Protein AF-A0A7S4VYL4-F1 (afdb_monomer_lite)

Organism: NCBI:txid311494

Secondary structure (DSSP, 8-state):
----------PPP----HHHHHHHHHHHHHHHH---SSHHHHHHHHHHHHHHHHHHHHHHHHHHHHHHHHHHHHGGGSPP---HHHHHHHHHHHHHHHHHHHHHHHHHHHHH-HHHHHHS-HHHHHHHHHHHHHHHHHHHHHTSHHHHHHHTT--HHHHH-BTTB-----THHHHHHHHHHHHHHHHTS---HHHHHHHHHHHHHHHHIIIIITT-TTGGGHHHHHHHHHHHHHHHHHHHHHHHHHHHHHHH--

Structure (mmCIF, N/CA/C/O backbone):
data_AF-A0A7S4VYL4-F1
#
_entry.id   AF-A0A7S4VYL4-F1
#
loop_
_atom_site.group_PDB
_atom_site.id
_atom_site.type_symbol
_atom_site.label_atom_id
_atom_site.label_alt_id
_atom_site.label_comp_id
_atom_site.label_asym_id
_atom_site.label_entity_id
_atom_site.label_seq_id
_atom_site.pdbx_PDB_ins_code
_atom_site.Cartn_x
_atom_site.Cartn_y
_atom_site.Cartn_z
_atom_site.occupancy
_atom_site.B_iso_or_equiv
_atom_site.auth_seq_id
_atom_site.auth_comp_id
_atom_site.auth_asym_id
_atom_site.auth_atom_id
_atom_site.pdbx_PDB_model_num
ATOM 1 N N . MET A 1 1 ? 4.102 -25.755 63.112 1.00 51.47 1 MET A N 1
ATOM 2 C CA . MET A 1 1 ? 3.906 -27.061 62.445 1.00 51.47 1 MET A CA 1
ATOM 3 C C . MET A 1 1 ? 2.441 -27.173 62.049 1.00 51.47 1 MET A C 1
ATOM 5 O O . MET A 1 1 ? 1.619 -27.468 62.902 1.00 51.47 1 MET A O 1
ATOM 9 N N . ALA A 1 2 ? 2.097 -26.836 60.804 1.00 48.72 2 ALA A N 1
ATOM 10 C CA . ALA A 1 2 ? 0.724 -26.896 60.299 1.00 48.72 2 ALA A CA 1
ATOM 11 C C . ALA A 1 2 ? 0.621 -28.053 59.297 1.00 48.72 2 ALA A C 1
ATOM 13 O O . ALA A 1 2 ? 1.346 -28.085 58.303 1.00 48.72 2 AL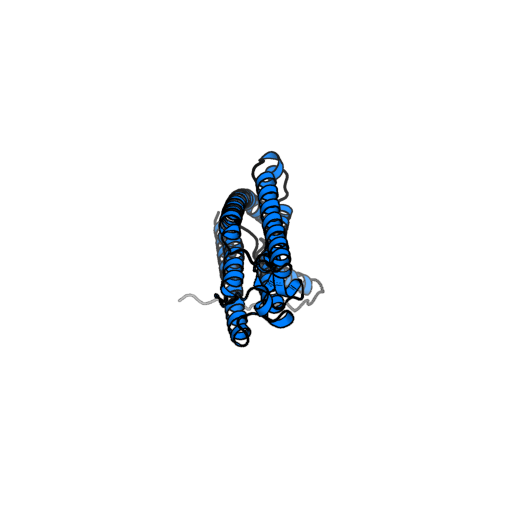A A O 1
ATOM 14 N N . GLN A 1 3 ? -0.220 -29.038 59.617 1.00 48.22 3 GLN A N 1
ATOM 15 C CA . GLN A 1 3 ? -0.433 -30.249 58.828 1.00 48.22 3 GLN A CA 1
ATOM 16 C C . GLN A 1 3 ? -1.096 -29.914 57.487 1.00 48.22 3 GLN A C 1
ATOM 18 O O . GLN A 1 3 ? -2.201 -29.379 57.430 1.00 48.22 3 GLN A O 1
ATOM 23 N N . GLY A 1 4 ? -0.395 -30.253 56.404 1.00 59.69 4 GLY A N 1
ATOM 24 C CA . GLY A 1 4 ? -0.855 -30.099 55.030 1.00 59.69 4 GLY A CA 1
ATOM 25 C C . GLY A 1 4 ? -1.988 -31.067 54.698 1.00 59.69 4 GLY A C 1
ATOM 26 O O . GLY A 1 4 ? -1.793 -32.279 54.609 1.00 59.69 4 GLY A O 1
ATOM 27 N N . GLN A 1 5 ? -3.173 -30.512 54.461 1.00 63.22 5 GLN A N 1
ATOM 28 C CA . GLN A 1 5 ? -4.349 -31.240 54.005 1.00 63.22 5 GLN A CA 1
ATOM 29 C C . GLN A 1 5 ? -4.252 -31.449 52.482 1.00 63.22 5 GLN A C 1
ATOM 31 O O . GLN A 1 5 ? -4.624 -30.586 51.686 1.00 63.22 5 GLN A O 1
ATOM 36 N N . ARG A 1 6 ? -3.710 -32.598 52.054 1.00 59.78 6 ARG A N 1
ATOM 37 C CA . ARG A 1 6 ? -3.696 -33.019 50.642 1.00 59.78 6 ARG A CA 1
ATOM 38 C C . ARG A 1 6 ? -5.129 -33.305 50.181 1.00 59.78 6 ARG A C 1
ATOM 40 O O . ARG A 1 6 ? -5.665 -34.381 50.433 1.00 59.78 6 ARG A O 1
ATOM 47 N N . ARG A 1 7 ? -5.757 -32.346 49.497 1.00 65.38 7 ARG A N 1
ATOM 48 C CA . ARG A 1 7 ? -7.017 -32.577 48.778 1.00 65.38 7 ARG A CA 1
ATOM 49 C C . ARG A 1 7 ? -6.734 -33.454 47.559 1.00 65.38 7 ARG A C 1
ATOM 51 O O . ARG A 1 7 ? -6.083 -33.024 46.612 1.00 65.38 7 ARG A O 1
ATOM 58 N N . SER A 1 8 ? -7.212 -34.694 47.614 1.00 63.47 8 SER A N 1
ATOM 59 C CA . SER A 1 8 ? -7.259 -35.612 46.477 1.00 63.47 8 SER A CA 1
ATOM 60 C C . SER A 1 8 ? -8.202 -35.034 45.418 1.00 63.47 8 SER A C 1
ATOM 62 O O . SER A 1 8 ? -9.421 -35.017 45.595 1.00 63.47 8 SER A O 1
ATOM 64 N N . PHE A 1 9 ? -7.628 -34.497 44.342 1.00 58.06 9 PHE A N 1
ATOM 65 C CA . PHE A 1 9 ? -8.368 -34.084 43.155 1.00 58.06 9 PHE A CA 1
ATOM 66 C C . PHE A 1 9 ? -8.817 -35.345 42.410 1.00 58.06 9 PHE A C 1
ATOM 68 O O . PHE A 1 9 ? -8.031 -35.995 41.725 1.00 58.06 9 PHE A O 1
ATOM 75 N N . LYS A 1 10 ? -10.096 -35.704 42.558 1.00 60.22 10 LYS A N 1
ATOM 76 C CA . LYS A 1 10 ? -10.753 -36.640 41.643 1.00 60.22 10 LYS A CA 1
ATOM 77 C C . LYS A 1 10 ? -10.812 -35.968 40.271 1.00 60.22 10 LYS A C 1
ATOM 79 O O . LYS A 1 10 ? -11.507 -34.968 40.122 1.00 60.22 10 LYS A O 1
ATOM 84 N N . HIS A 1 11 ? -10.068 -36.496 39.300 1.00 56.62 11 HIS A N 1
ATOM 85 C CA . HIS A 1 11 ? -10.176 -36.092 37.899 1.00 56.62 11 HIS A CA 1
ATOM 86 C C . HIS A 1 11 ? -11.608 -36.368 37.411 1.00 56.62 11 HIS A C 1
ATOM 88 O O . HIS A 1 11 ? -12.019 -37.532 37.408 1.00 56.62 11 HIS A O 1
ATOM 94 N N . PRO A 1 12 ? -12.393 -35.344 37.025 1.00 58.88 12 PRO A N 1
ATOM 95 C CA . PRO A 1 12 ? -13.672 -35.577 36.381 1.00 58.88 12 PRO A CA 1
ATOM 96 C C . PRO A 1 12 ? -13.424 -36.223 35.017 1.00 58.88 12 PRO A C 1
ATOM 98 O O . PRO A 1 12 ? -12.648 -35.732 34.198 1.00 58.88 12 PRO A O 1
ATOM 101 N N . LEU A 1 13 ? -14.071 -37.372 34.843 1.00 54.47 13 LEU A N 1
ATOM 102 C CA . LEU A 1 13 ? -14.079 -38.199 33.650 1.00 54.47 13 LEU A CA 1
ATOM 103 C C . LEU A 1 13 ? -14.394 -37.381 32.393 1.00 54.47 13 LEU A C 1
ATOM 105 O O . LEU A 1 13 ? -15.302 -36.549 32.361 1.00 54.47 13 LEU A O 1
ATOM 109 N N . SER A 1 14 ? -13.620 -37.688 31.358 1.00 60.41 14 SER A N 1
ATOM 110 C CA . SER A 1 14 ? -13.723 -37.229 29.982 1.00 60.41 14 SER A CA 1
ATOM 111 C C . SER A 1 14 ? -15.125 -37.453 29.410 1.00 60.41 14 SER A C 1
ATOM 113 O O . SER A 1 14 ? -15.444 -38.537 28.923 1.00 60.41 14 SER A O 1
ATOM 115 N N . SER A 1 15 ? -15.957 -36.414 29.426 1.00 56.50 15 SER A N 1
ATOM 116 C CA . SER A 1 15 ? -17.075 -36.308 28.491 1.00 56.50 15 SER A CA 1
ATOM 117 C C . SER A 1 15 ? -16.578 -35.555 27.260 1.00 56.50 15 SER A C 1
ATOM 119 O O . SER A 1 15 ? -16.666 -34.335 27.159 1.00 56.50 15 SER A O 1
ATOM 121 N N . THR A 1 16 ? -16.009 -36.294 26.308 1.00 62.12 16 THR A N 1
ATOM 122 C CA . THR A 1 16 ? -15.820 -35.838 24.923 1.00 62.12 16 THR A CA 1
ATOM 123 C C . THR A 1 16 ? -17.193 -35.767 24.257 1.00 62.12 16 THR A C 1
ATOM 125 O O . THR A 1 16 ? -17.542 -36.577 23.402 1.00 62.12 16 THR A O 1
ATOM 128 N N . GLY A 1 17 ? -18.038 -34.859 24.741 1.00 71.62 17 GLY A N 1
ATOM 129 C CA . GLY A 1 17 ? -19.257 -34.486 24.048 1.00 71.62 17 GLY A CA 1
ATOM 130 C C . GLY A 1 17 ? -18.906 -33.545 22.892 1.00 71.62 17 GLY A C 1
ATOM 131 O O . GLY A 1 17 ? -17.940 -32.788 23.012 1.00 71.62 17 GLY A O 1
ATOM 132 N N . PRO A 1 18 ? -19.705 -33.513 21.813 1.00 73.50 18 PRO A N 1
ATOM 133 C CA . PRO A 1 18 ? -19.504 -32.617 20.667 1.00 73.50 18 PRO A CA 1
ATOM 134 C C . PRO A 1 18 ? -19.410 -31.120 21.033 1.00 73.50 18 PRO A C 1
ATOM 136 O O . PRO A 1 18 ? -18.961 -30.322 20.220 1.00 73.50 18 PRO A O 1
ATOM 139 N N . GLY A 1 19 ? -19.768 -30.729 22.264 1.00 74.81 19 GLY A N 1
ATOM 140 C CA . GLY A 1 19 ? -19.568 -29.376 22.789 1.00 74.81 19 GLY A CA 1
ATOM 141 C C . GLY A 1 19 ? -18.110 -29.004 23.111 1.00 74.81 19 GLY A C 1
ATOM 142 O O . GLY A 1 19 ? -17.767 -27.822 23.043 1.00 74.81 19 GLY A O 1
ATOM 143 N N . ALA A 1 20 ? -17.245 -29.976 23.429 1.00 75.50 20 ALA A N 1
ATOM 144 C CA . ALA A 1 20 ? -15.851 -29.716 23.808 1.00 75.50 20 ALA A CA 1
ATOM 145 C C . ALA A 1 20 ? -15.017 -29.184 22.628 1.00 75.50 20 ALA A C 1
ATOM 147 O O . ALA A 1 20 ? -14.238 -28.243 22.796 1.00 75.50 20 ALA A O 1
ATOM 148 N N . ASP A 1 21 ? -15.249 -29.716 21.426 1.00 81.75 21 ASP A N 1
ATOM 149 C CA . ASP A 1 21 ? -14.541 -29.306 20.209 1.00 81.75 21 ASP A CA 1
ATOM 150 C C . ASP A 1 21 ? -14.915 -27.879 19.783 1.00 81.75 21 ASP A C 1
ATOM 152 O O . ASP A 1 21 ? -14.055 -27.098 19.368 1.00 81.75 21 ASP A O 1
ATOM 156 N N . THR A 1 22 ? -16.185 -27.494 19.939 1.00 80.69 22 THR A N 1
ATOM 157 C CA . THR A 1 22 ? -16.648 -26.116 19.697 1.00 80.69 22 THR A CA 1
ATOM 158 C C . THR A 1 22 ? -16.003 -25.118 20.652 1.00 80.69 22 THR A C 1
ATOM 160 O O . THR A 1 22 ? -15.500 -24.091 20.204 1.00 80.69 22 THR A O 1
ATOM 163 N N . ALA A 1 23 ? -15.942 -25.435 21.949 1.00 77.19 23 ALA A N 1
ATOM 164 C CA . ALA A 1 23 ? -15.341 -24.545 22.940 1.00 77.19 23 ALA A CA 1
ATOM 165 C C . ALA A 1 23 ? -13.831 -24.347 22.705 1.00 77.19 23 ALA A C 1
ATOM 167 O O . ALA A 1 23 ? -13.313 -23.240 22.866 1.00 77.19 23 ALA A O 1
ATOM 168 N N . MET A 1 24 ? -13.122 -25.404 22.290 1.00 78.62 24 MET A N 1
ATOM 169 C CA . MET A 1 24 ? -11.698 -25.316 21.956 1.00 78.62 24 MET A CA 1
ATOM 170 C C . MET A 1 24 ? -11.459 -24.443 20.715 1.00 78.62 24 MET A C 1
ATOM 172 O O . MET A 1 24 ? -10.597 -23.567 20.742 1.00 78.62 24 MET A O 1
ATOM 176 N N . ARG A 1 25 ? -12.277 -24.594 19.665 1.00 82.88 25 ARG A N 1
ATOM 177 C CA . ARG A 1 25 ? -12.186 -23.745 18.463 1.00 82.88 25 ARG A CA 1
ATOM 178 C C . ARG A 1 25 ? -12.465 -22.273 18.753 1.00 82.88 25 ARG A C 1
ATOM 180 O O . ARG A 1 25 ? -11.784 -21.405 18.211 1.00 82.88 25 ARG A O 1
ATOM 187 N N . GLU A 1 26 ? -13.435 -21.974 19.613 1.00 79.06 26 GLU A N 1
ATOM 188 C CA . GLU A 1 26 ? -13.710 -20.593 20.018 1.00 79.06 26 GLU A CA 1
ATOM 189 C C . GLU A 1 26 ? -12.506 -19.967 20.731 1.00 79.06 26 GLU A C 1
ATOM 191 O O . GLU A 1 26 ? -12.108 -18.848 20.404 1.00 79.06 26 GLU A O 1
ATOM 196 N N . LEU A 1 27 ? -11.872 -20.704 21.650 1.00 80.00 27 LEU A N 1
ATOM 197 C CA . LEU A 1 27 ? -10.668 -20.255 22.358 1.00 80.00 27 LEU A CA 1
ATOM 198 C C . LEU A 1 27 ? -9.529 -19.881 21.401 1.00 80.00 27 LEU A C 1
ATOM 200 O O . LEU A 1 27 ? -8.858 -18.867 21.626 1.00 80.00 27 LEU A O 1
ATOM 204 N N . ASP A 1 28 ? -9.341 -20.653 20.333 1.00 85.50 28 ASP A N 1
ATOM 205 C CA . ASP A 1 28 ? -8.310 -20.384 19.332 1.00 85.50 28 ASP A CA 1
ATOM 206 C C . ASP A 1 28 ? -8.611 -19.117 18.526 1.00 85.50 28 ASP A C 1
ATOM 208 O O . ASP A 1 28 ? -7.727 -18.276 18.342 1.00 85.50 28 ASP A O 1
ATOM 212 N N . ILE A 1 29 ? -9.870 -18.901 18.131 1.00 85.06 29 ILE A N 1
ATOM 213 C CA . ILE A 1 29 ? -10.280 -17.688 17.408 1.00 85.06 29 ILE A CA 1
ATOM 214 C C . ILE A 1 29 ? -10.017 -16.435 18.250 1.00 85.06 29 ILE A C 1
ATOM 216 O O . ILE A 1 29 ? -9.508 -15.441 17.723 1.00 85.06 29 ILE A O 1
ATOM 220 N N . TYR A 1 30 ? -10.304 -16.462 19.554 1.00 86.81 30 TYR A N 1
ATOM 221 C CA . TYR A 1 30 ? -10.022 -15.326 20.438 1.00 86.81 30 TYR A CA 1
ATOM 222 C C . TYR A 1 30 ? -8.521 -15.072 20.609 1.00 86.81 30 TYR A C 1
ATOM 224 O O . TYR A 1 30 ? -8.097 -13.919 20.631 1.00 86.81 30 TYR A O 1
ATOM 232 N N . ARG A 1 31 ? -7.697 -16.124 20.688 1.00 87.50 31 ARG A N 1
ATOM 233 C CA . ARG A 1 31 ? -6.233 -15.985 20.797 1.00 87.50 31 ARG A CA 1
ATOM 234 C C . ARG A 1 31 ? -5.593 -15.426 19.534 1.00 87.50 31 ARG A C 1
ATOM 236 O O . ARG A 1 31 ? -4.633 -14.659 19.622 1.00 87.50 31 ARG A O 1
ATOM 243 N N . VAL A 1 32 ? -6.109 -15.814 18.371 1.00 91.25 32 VAL A N 1
ATOM 244 C CA . VAL A 1 32 ? -5.646 -15.289 17.086 1.00 91.25 32 VAL A CA 1
ATOM 245 C C . VAL A 1 32 ? -6.139 -13.852 16.947 1.00 91.25 32 VAL A C 1
ATOM 247 O O . VAL A 1 32 ? -5.343 -12.927 16.919 1.00 91.25 32 VAL A O 1
ATOM 250 N N . THR A 1 33 ? -7.447 -13.617 16.966 1.00 91.38 33 THR A N 1
ATOM 251 C CA . THR A 1 33 ? -8.012 -12.282 16.694 1.00 91.38 33 THR A CA 1
ATOM 252 C C . THR A 1 33 ? -7.805 -11.246 17.801 1.00 91.38 33 THR A C 1
ATOM 254 O O . THR A 1 33 ? -8.104 -10.076 17.580 1.00 91.38 33 THR A O 1
ATOM 257 N N . LEU A 1 34 ? -7.332 -11.663 18.980 1.00 93.00 34 LEU A N 1
ATOM 258 C CA . LEU A 1 34 ? -7.210 -10.861 20.203 1.00 93.00 34 LEU A CA 1
ATOM 259 C C . LEU A 1 34 ? -8.528 -10.237 20.699 1.00 93.00 34 LEU A C 1
ATOM 261 O O . LEU A 1 34 ? -8.503 -9.395 21.591 1.00 93.00 34 LEU A O 1
ATOM 265 N N . ARG A 1 35 ? -9.691 -10.630 20.164 1.00 93.94 35 ARG A N 1
ATOM 266 C CA . ARG A 1 35 ? -10.986 -10.048 20.558 1.00 93.94 35 ARG A CA 1
ATOM 267 C C . ARG A 1 35 ? -11.306 -10.304 22.031 1.00 93.94 35 ARG A C 1
ATOM 269 O O . ARG A 1 35 ? -11.024 -11.380 22.561 1.00 93.94 35 ARG A O 1
ATOM 276 N N . PHE A 1 36 ? -11.964 -9.346 22.685 1.00 93.94 36 PHE A N 1
ATOM 277 C CA . PHE A 1 36 ? -12.508 -9.572 24.022 1.00 93.94 36 PHE A CA 1
ATOM 278 C C . PHE A 1 36 ? -13.641 -10.605 23.965 1.00 93.94 36 PHE A C 1
ATOM 280 O O . PHE A 1 36 ? -14.464 -10.596 23.049 1.00 93.94 36 PHE A O 1
ATOM 287 N N . ARG A 1 37 ? -13.724 -11.478 24.978 1.00 92.19 37 ARG A N 1
ATOM 288 C CA . ARG A 1 37 ? -14.853 -12.419 25.114 1.00 92.19 37 ARG A CA 1
ATOM 289 C C . ARG A 1 37 ? -16.180 -11.697 25.356 1.00 92.19 37 ARG A C 1
ATOM 291 O O . ARG A 1 37 ? -17.223 -12.159 24.910 1.00 92.19 37 ARG A O 1
ATOM 298 N N . ASN A 1 38 ? -16.145 -10.568 26.065 1.00 94.44 38 ASN A N 1
ATOM 299 C CA . ASN A 1 38 ? -17.323 -9.743 26.302 1.00 94.44 38 ASN A CA 1
ATOM 300 C C . ASN A 1 38 ? -17.559 -8.803 25.110 1.00 94.44 38 ASN A C 1
ATOM 302 O O . ASN A 1 38 ? -16.774 -7.883 24.875 1.00 94.44 38 ASN A O 1
ATOM 306 N N . ALA A 1 39 ? -18.671 -9.008 24.399 1.00 93.44 39 ALA A N 1
ATOM 307 C CA . ALA A 1 39 ? -19.046 -8.213 23.232 1.00 93.44 39 ALA A CA 1
ATOM 308 C C . ALA A 1 39 ? -19.182 -6.710 23.537 1.00 93.44 39 ALA A C 1
ATOM 310 O O . ALA A 1 39 ? -18.807 -5.891 22.704 1.00 93.44 39 ALA A O 1
ATOM 311 N N . ARG A 1 40 ? -19.647 -6.334 24.739 1.00 95.25 40 ARG A N 1
ATOM 312 C CA . ARG A 1 40 ? -19.785 -4.919 25.130 1.00 95.25 40 ARG A CA 1
ATOM 313 C C . ARG A 1 40 ? -18.427 -4.235 25.291 1.00 95.25 40 ARG A C 1
ATOM 315 O O . ARG A 1 40 ? -18.257 -3.096 24.869 1.00 95.25 40 ARG A O 1
ATOM 322 N N . THR A 1 41 ? -17.454 -4.938 25.873 1.00 94.94 41 THR A N 1
ATOM 323 C CA . THR A 1 41 ? -16.076 -4.440 26.012 1.00 94.94 41 THR A CA 1
ATOM 324 C C . THR A 1 41 ? -15.411 -4.293 24.645 1.00 94.94 41 THR A C 1
ATOM 326 O O . THR A 1 41 ? -14.743 -3.294 24.393 1.00 94.94 41 THR A O 1
ATOM 329 N N . GLU A 1 42 ? -15.635 -5.248 23.737 1.00 94.69 42 GLU A N 1
ATOM 330 C CA . GLU A 1 42 ? -15.145 -5.162 22.356 1.00 94.69 42 GLU A CA 1
ATOM 331 C C . GLU A 1 42 ? -15.765 -3.982 21.603 1.00 94.69 42 GLU A C 1
ATOM 333 O O . GLU A 1 42 ? -15.046 -3.242 20.937 1.00 94.69 42 GLU A O 1
ATOM 338 N N . GLU A 1 43 ? -17.072 -3.758 21.734 1.00 93.12 43 GLU A N 1
ATOM 339 C CA . GLU A 1 43 ? -17.746 -2.616 21.115 1.00 93.12 43 GLU A CA 1
ATOM 340 C C . GLU A 1 43 ? -17.198 -1.281 21.637 1.00 93.12 43 GLU A C 1
ATOM 342 O O . GLU A 1 43 ? -16.898 -0.384 20.846 1.00 93.12 43 GLU A O 1
ATOM 347 N N . TYR A 1 44 ? -16.998 -1.166 22.953 1.00 93.88 44 TYR A N 1
ATOM 348 C CA . TYR A 1 44 ? -16.395 0.017 23.564 1.00 93.88 44 TYR A CA 1
ATOM 349 C C . TYR A 1 44 ? -14.974 0.267 23.043 1.00 93.88 44 TYR A C 1
ATOM 351 O O . TYR A 1 44 ? -14.651 1.384 22.630 1.00 93.88 44 TYR A O 1
ATOM 359 N N . PHE A 1 45 ? -14.144 -0.781 22.984 1.00 94.50 45 PHE A N 1
ATOM 360 C CA . PHE A 1 45 ? -12.795 -0.697 22.429 1.00 94.50 45 PHE A CA 1
ATOM 361 C C . PHE A 1 45 ? -12.811 -0.194 20.987 1.00 94.50 45 PHE A C 1
ATOM 363 O O . PHE A 1 45 ? -12.151 0.790 20.662 1.00 94.50 45 PHE A O 1
ATOM 370 N N . VAL A 1 46 ? -13.616 -0.820 20.133 1.00 93.75 46 VAL A N 1
ATOM 371 C CA . VAL A 1 46 ? -13.732 -0.460 18.718 1.00 93.75 46 VAL A CA 1
ATOM 372 C C . VAL A 1 46 ? -14.203 0.980 18.542 1.00 93.75 46 VAL A C 1
ATOM 374 O O . VAL A 1 46 ? -13.661 1.718 17.719 1.00 93.75 46 VAL A O 1
ATOM 377 N N . ARG A 1 47 ? -15.183 1.408 19.340 1.00 92.44 47 ARG A N 1
ATOM 378 C CA . ARG A 1 47 ? -15.689 2.779 19.302 1.00 92.44 47 ARG A CA 1
ATOM 379 C C . ARG A 1 47 ? -14.616 3.788 19.711 1.00 92.44 47 ARG A C 1
ATOM 381 O O . ARG A 1 47 ? -14.486 4.803 19.041 1.00 92.44 47 ARG A O 1
ATOM 388 N N . SER A 1 48 ? -13.804 3.477 20.723 1.00 93.38 48 SER A N 1
ATOM 389 C CA . SER A 1 48 ? -12.689 4.337 21.152 1.00 93.38 48 SER A CA 1
ATOM 390 C C . SER A 1 48 ? -11.579 4.475 20.098 1.00 93.38 48 SER A C 1
ATOM 392 O O . SER A 1 48 ? -10.912 5.507 20.024 1.00 93.38 48 SER A O 1
ATOM 394 N N . GLN A 1 49 ? -11.389 3.456 19.251 1.00 94.31 49 GLN A N 1
ATOM 395 C CA . GLN A 1 49 ? -10.397 3.485 18.172 1.00 94.31 49 GLN A CA 1
ATOM 396 C C . GLN A 1 49 ? -10.909 4.185 16.912 1.00 94.31 49 GLN A C 1
ATOM 398 O O . GLN A 1 49 ? -10.100 4.690 16.136 1.00 94.31 49 GLN A O 1
ATOM 403 N N . LYS A 1 50 ? -12.231 4.250 16.705 1.00 92.88 50 LYS A N 1
ATOM 404 C CA . LYS A 1 50 ? -12.838 4.855 15.511 1.00 92.88 50 LYS A CA 1
ATOM 405 C C . LYS A 1 50 ? -12.384 6.301 15.303 1.00 92.88 50 LYS A C 1
ATOM 407 O O . LYS A 1 50 ? -11.987 6.650 14.195 1.00 92.88 50 LYS A O 1
ATOM 412 N N . ASP A 1 51 ? -12.407 7.122 16.347 1.00 91.19 51 ASP A N 1
ATOM 413 C CA . ASP A 1 51 ? -12.066 8.545 16.220 1.00 91.19 51 ASP A CA 1
ATOM 414 C C . ASP A 1 51 ? -10.583 8.731 15.871 1.00 91.19 51 ASP A C 1
ATOM 416 O O . ASP A 1 51 ? -10.227 9.522 14.994 1.00 91.19 51 ASP A O 1
ATOM 420 N N . ARG A 1 52 ? -9.715 7.910 16.479 1.00 94.31 52 ARG A N 1
ATOM 421 C CA . ARG A 1 52 ? -8.284 7.855 16.148 1.00 94.31 52 ARG A CA 1
ATOM 422 C C . ARG A 1 52 ? -8.065 7.392 14.713 1.00 94.31 52 ARG A C 1
ATOM 424 O O . ARG A 1 52 ? -7.249 7.982 14.015 1.00 94.31 52 ARG A O 1
ATOM 431 N N . LEU A 1 53 ? -8.803 6.374 14.265 1.00 93.88 53 LEU A N 1
ATOM 432 C CA . LEU A 1 53 ? -8.730 5.863 12.899 1.00 93.88 53 LEU A CA 1
ATOM 433 C C . LEU A 1 53 ? -9.067 6.963 11.896 1.00 93.88 53 LEU A C 1
ATOM 435 O O . LEU A 1 53 ? -8.267 7.214 11.005 1.00 93.88 53 LEU A O 1
ATOM 439 N N . VAL A 1 54 ? -10.203 7.644 12.060 1.00 93.75 54 VAL A N 1
ATOM 440 C CA . VAL A 1 54 ? -10.648 8.702 11.139 1.00 93.75 54 VAL A CA 1
ATOM 441 C C . VAL A 1 54 ? -9.632 9.843 11.076 1.00 93.75 54 VAL A C 1
ATOM 443 O O . VAL A 1 54 ? -9.239 10.239 9.980 1.00 93.75 54 VAL A O 1
ATOM 446 N N . ASN A 1 55 ? -9.159 10.330 12.227 1.00 94.38 55 ASN A N 1
ATOM 447 C CA . ASN A 1 55 ? -8.168 11.406 12.276 1.00 94.38 55 ASN A CA 1
ATOM 448 C C . ASN A 1 55 ? -6.838 10.995 11.625 1.00 94.38 55 ASN A C 1
ATOM 450 O O . ASN A 1 55 ? -6.286 11.719 10.801 1.00 94.38 55 ASN A O 1
ATOM 454 N N . ASN A 1 56 ? -6.327 9.812 11.956 1.00 95.38 56 ASN A N 1
ATOM 455 C CA . ASN A 1 56 ? -5.053 9.339 11.423 1.00 95.38 56 ASN A CA 1
ATOM 456 C C . ASN A 1 56 ? -5.141 9.061 9.916 1.00 95.38 56 ASN A C 1
ATOM 458 O O . ASN A 1 56 ? -4.187 9.313 9.182 1.00 95.38 56 ASN A O 1
ATOM 462 N N . TYR A 1 57 ? -6.301 8.609 9.440 1.00 94.06 57 TYR A N 1
ATOM 463 C CA . TYR A 1 57 ? -6.557 8.375 8.025 1.00 94.06 57 TYR A CA 1
ATOM 464 C C . TYR A 1 57 ? -6.661 9.684 7.226 1.00 94.06 57 TYR A C 1
ATOM 466 O O . TYR A 1 57 ? -6.137 9.761 6.115 1.00 94.06 57 TYR A O 1
ATOM 474 N N . PHE A 1 58 ? -7.236 10.739 7.816 1.00 95.12 58 PHE A N 1
ATOM 475 C CA . PHE A 1 58 ? -7.212 12.088 7.246 1.00 95.12 58 PHE A CA 1
ATOM 476 C C . PHE A 1 58 ? -5.772 12.576 7.033 1.00 95.12 58 PHE A C 1
ATOM 478 O O . PHE A 1 58 ? -5.397 12.931 5.915 1.00 95.12 58 PHE A O 1
ATOM 485 N N . TRP A 1 59 ? -4.933 12.529 8.073 1.00 95.31 59 TRP A N 1
ATOM 486 C CA . TRP A 1 59 ? -3.539 12.981 7.982 1.00 95.31 59 TRP A CA 1
ATOM 487 C C . TRP A 1 59 ? -2.704 12.154 7.010 1.00 95.31 59 TRP A C 1
ATOM 489 O O . TRP A 1 59 ? -1.909 12.712 6.252 1.00 95.31 59 TRP A O 1
ATOM 499 N N . LEU A 1 60 ? -2.923 10.840 6.975 1.00 95.25 60 LEU A N 1
ATOM 500 C CA . LEU A 1 60 ? -2.275 9.971 6.003 1.00 95.25 60 LEU A CA 1
ATOM 501 C C . LEU A 1 60 ? -2.643 10.364 4.565 1.00 95.25 60 LEU A C 1
ATOM 503 O O . LEU A 1 60 ? -1.773 10.415 3.698 1.00 95.25 60 LEU A O 1
ATOM 507 N N . ALA A 1 61 ? -3.912 10.683 4.307 1.00 96.38 61 ALA A N 1
ATOM 508 C CA . ALA A 1 61 ? -4.354 11.116 2.989 1.00 96.38 61 ALA A CA 1
ATOM 509 C C . ALA A 1 61 ? -3.790 12.495 2.604 1.00 96.38 61 ALA A C 1
ATOM 511 O O . ALA A 1 61 ? -3.415 12.687 1.447 1.00 96.38 61 ALA A O 1
ATOM 512 N N . VAL A 1 62 ? -3.638 13.423 3.561 1.00 95.69 62 VAL A N 1
ATOM 513 C CA . VAL A 1 62 ? -2.913 14.690 3.339 1.00 95.69 62 VAL A CA 1
ATOM 514 C C . VAL A 1 62 ? -1.468 14.408 2.930 1.00 95.69 62 VAL A C 1
ATOM 516 O O . VAL A 1 62 ? -0.999 14.937 1.923 1.00 95.69 62 VAL A O 1
ATOM 519 N N . GLN A 1 63 ? -0.760 13.555 3.674 1.00 94.38 63 GLN A N 1
ATOM 520 C CA . GLN A 1 63 ? 0.630 13.212 3.375 1.00 94.38 63 GLN A CA 1
ATOM 521 C C . GLN A 1 63 ? 0.765 12.553 1.997 1.00 94.38 63 GLN A C 1
ATOM 523 O O . GLN A 1 63 ? 1.643 12.928 1.220 1.00 94.38 63 GLN A O 1
ATOM 528 N N . LEU A 1 64 ? -0.124 11.613 1.669 1.00 95.44 64 LEU A N 1
ATOM 529 C CA . LEU A 1 64 ? -0.150 10.942 0.372 1.00 95.44 64 LEU A CA 1
ATOM 530 C C . LEU A 1 64 ? -0.372 11.938 -0.773 1.00 95.44 64 LEU A C 1
ATOM 532 O O . LEU A 1 64 ? 0.298 11.850 -1.804 1.00 95.44 64 LEU A O 1
ATOM 536 N N . LEU A 1 65 ? -1.260 12.916 -0.583 1.00 96.31 65 LEU A N 1
ATOM 537 C CA . LEU A 1 65 ? -1.502 13.975 -1.558 1.00 96.31 65 LEU A CA 1
ATOM 538 C C . LEU A 1 65 ? -0.267 14.868 -1.735 1.00 96.31 65 LEU A C 1
ATOM 540 O O . LEU A 1 65 ? 0.122 15.139 -2.866 1.00 96.31 65 LEU A O 1
ATOM 544 N N . LEU A 1 66 ? 0.386 15.277 -0.643 1.00 94.62 66 LEU A N 1
ATOM 545 C CA . LEU A 1 66 ? 1.602 16.097 -0.695 1.00 94.62 66 LEU A CA 1
ATOM 546 C C . LEU A 1 66 ? 2.745 15.389 -1.430 1.00 94.62 66 LEU A C 1
ATOM 548 O O . LEU A 1 66 ? 3.390 15.996 -2.284 1.00 94.62 66 LEU A O 1
ATOM 552 N N . VAL A 1 67 ? 2.965 14.104 -1.139 1.00 93.50 67 VAL A N 1
ATOM 553 C CA . VAL A 1 67 ? 3.962 13.282 -1.842 1.00 93.50 67 VAL A CA 1
ATOM 554 C C . VAL A 1 67 ? 3.593 13.127 -3.316 1.00 93.50 67 VAL A C 1
ATOM 556 O O . VAL A 1 67 ? 4.454 13.227 -4.184 1.00 93.50 67 VAL A O 1
ATOM 559 N N . SER A 1 68 ? 2.313 12.935 -3.631 1.00 94.69 68 SER A N 1
ATOM 560 C CA . SER A 1 68 ? 1.881 12.798 -5.025 1.00 94.69 68 SER A CA 1
ATOM 561 C C . SER A 1 68 ? 2.059 14.100 -5.814 1.00 94.69 68 SER A C 1
ATOM 563 O O . SER A 1 68 ? 2.546 14.086 -6.944 1.00 94.69 68 SER A O 1
ATOM 565 N N . CYS A 1 69 ? 1.740 15.241 -5.201 1.00 94.50 69 CYS A N 1
ATOM 566 C CA . CYS A 1 69 ? 1.966 16.561 -5.781 1.00 94.50 69 CYS A CA 1
ATOM 567 C C . CYS A 1 69 ? 3.458 16.844 -5.993 1.00 94.50 69 CYS A C 1
ATOM 569 O O . CYS A 1 69 ? 3.831 17.362 -7.042 1.00 94.50 69 CYS A O 1
ATOM 571 N N . SER A 1 70 ? 4.326 16.491 -5.038 1.00 92.19 70 SER A N 1
ATOM 572 C CA . SER A 1 70 ? 5.769 16.689 -5.213 1.00 92.19 70 SER A CA 1
ATOM 573 C C . SER A 1 70 ? 6.325 15.818 -6.340 1.00 92.19 70 SER A C 1
ATOM 575 O O . SER A 1 70 ? 7.126 16.299 -7.141 1.00 92.19 70 SER A O 1
ATOM 577 N N . MET A 1 71 ? 5.834 14.584 -6.484 1.00 91.06 71 MET A N 1
ATOM 578 C CA . MET A 1 71 ? 6.180 13.719 -7.613 1.00 91.06 71 MET A CA 1
ATOM 579 C C . MET A 1 71 ? 5.733 14.321 -8.948 1.00 91.06 71 MET A C 1
ATOM 581 O O . MET A 1 71 ? 6.530 14.335 -9.881 1.00 91.06 71 MET A O 1
ATOM 585 N N . LEU A 1 72 ? 4.528 14.899 -9.039 1.00 90.81 72 LEU A N 1
ATOM 586 C CA . LEU A 1 72 ? 4.075 15.612 -10.245 1.00 90.81 72 LEU A CA 1
ATOM 587 C C . LEU A 1 72 ? 4.948 16.817 -10.602 1.00 90.81 72 LEU A C 1
ATOM 589 O O . LEU A 1 72 ? 5.068 17.143 -11.779 1.00 90.81 72 LEU A O 1
ATOM 593 N N . VAL A 1 73 ? 5.547 17.480 -9.612 1.00 89.62 73 VAL A N 1
ATOM 594 C CA . VAL A 1 73 ? 6.471 18.594 -9.855 1.00 89.62 73 VAL A CA 1
ATOM 595 C C . VAL A 1 73 ? 7.826 18.083 -10.333 1.00 89.62 73 VAL A C 1
ATOM 597 O O . VAL A 1 73 ? 8.403 18.678 -11.232 1.00 89.62 73 VAL A O 1
ATOM 600 N N . ILE A 1 74 ? 8.339 16.988 -9.767 1.00 86.38 74 ILE A N 1
ATOM 601 C CA . ILE A 1 74 ? 9.666 16.447 -10.104 1.00 86.38 74 ILE A CA 1
ATOM 602 C C . ILE A 1 74 ? 9.656 15.731 -11.463 1.00 86.38 74 ILE A C 1
ATOM 604 O O . ILE A 1 74 ? 10.617 15.822 -12.225 1.00 86.38 74 ILE A O 1
ATOM 608 N N . TRP A 1 75 ? 8.572 15.027 -11.787 1.00 82.06 75 TRP A N 1
ATOM 609 C CA . TRP A 1 75 ? 8.491 14.142 -12.951 1.00 82.06 75 TRP A CA 1
ATOM 610 C C . TRP A 1 75 ? 8.735 14.824 -14.313 1.00 82.06 75 TRP A C 1
ATOM 612 O O . TRP A 1 75 ? 9.451 14.246 -15.133 1.00 82.06 75 TRP A O 1
ATOM 622 N N . PRO A 1 76 ? 8.218 16.040 -14.590 1.00 79.69 76 PRO A N 1
ATOM 623 C CA . PRO A 1 76 ? 8.472 16.760 -15.839 1.00 79.69 76 PRO A CA 1
ATOM 624 C C . PRO A 1 76 ? 9.939 17.136 -16.058 1.00 79.69 76 PRO A C 1
ATOM 626 O O . PRO A 1 76 ? 10.340 17.347 -17.198 1.00 79.69 76 PRO A O 1
ATOM 629 N N . PHE A 1 77 ? 10.749 17.201 -14.995 1.00 80.69 77 PHE A N 1
ATOM 630 C CA . PHE A 1 77 ? 12.182 17.485 -15.109 1.00 80.69 77 PHE A CA 1
ATOM 631 C C . PHE A 1 77 ? 13.000 16.268 -15.564 1.00 80.69 77 PHE A C 1
ATOM 633 O O . PHE A 1 77 ? 14.201 16.396 -15.806 1.00 80.69 77 PHE A O 1
ATOM 640 N N . ALA A 1 78 ? 12.380 15.090 -15.716 1.00 77.19 78 ALA A N 1
ATOM 641 C CA . ALA A 1 78 ? 13.027 13.970 -16.383 1.00 77.19 78 ALA A CA 1
ATOM 642 C C . ALA A 1 78 ? 13.287 14.337 -17.858 1.00 77.19 78 ALA A C 1
ATOM 644 O O . ALA A 1 78 ? 12.348 14.745 -18.551 1.00 77.19 78 ALA A O 1
ATOM 645 N N . PRO A 1 79 ? 14.526 14.177 -18.363 1.00 78.31 79 PRO A N 1
ATOM 646 C CA . PRO A 1 79 ? 14.902 14.628 -19.698 1.00 78.31 79 PRO A CA 1
ATOM 647 C C . PRO A 1 79 ? 13.920 14.079 -20.741 1.00 78.31 79 PRO A C 1
ATOM 649 O O . PRO A 1 79 ? 13.584 12.890 -20.679 1.00 78.31 79 PRO A O 1
ATOM 652 N N . PRO A 1 80 ? 13.397 14.915 -21.655 1.00 72.88 80 PRO A N 1
ATOM 653 C CA . PRO A 1 80 ? 12.485 14.449 -22.688 1.00 72.88 80 PRO A CA 1
ATOM 654 C C . PRO A 1 80 ? 13.186 13.371 -23.515 1.00 72.88 80 PRO A C 1
ATOM 656 O O . PRO A 1 80 ? 14.332 13.528 -23.932 1.00 72.88 80 PRO A O 1
ATOM 659 N N . LEU A 1 81 ? 12.505 12.244 -23.685 1.00 78.12 81 LEU A N 1
ATOM 660 C CA . LEU A 1 81 ? 12.913 11.203 -24.612 1.00 78.12 81 LEU A CA 1
ATOM 661 C C . LEU A 1 81 ? 11.946 11.304 -25.784 1.00 78.12 81 LEU A C 1
ATOM 663 O O . LEU A 1 81 ? 10.750 11.097 -25.596 1.00 78.12 81 LEU A O 1
ATOM 667 N N . ASP A 1 82 ? 12.453 11.574 -26.985 1.00 84.94 82 ASP A N 1
ATOM 668 C CA . ASP A 1 82 ? 11.650 11.653 -28.218 1.00 84.94 82 ASP A CA 1
ATOM 669 C C . ASP A 1 82 ? 11.129 10.276 -28.685 1.00 84.94 82 ASP A C 1
ATOM 671 O O . ASP A 1 82 ? 10.727 10.089 -29.832 1.00 84.94 82 ASP A O 1
ATOM 675 N N . ARG A 1 83 ? 11.128 9.281 -27.789 1.00 89.69 83 ARG A N 1
ATOM 676 C CA . ARG A 1 83 ? 10.689 7.915 -28.057 1.00 89.69 83 ARG A CA 1
ATOM 677 C C . ARG A 1 83 ? 9.218 7.742 -27.665 1.00 89.69 83 ARG A C 1
ATOM 679 O O . ARG A 1 83 ? 8.856 8.016 -26.514 1.00 89.69 83 ARG A O 1
ATOM 686 N N . PRO A 1 84 ? 8.349 7.270 -28.577 1.00 93.56 84 PRO A N 1
ATOM 687 C CA . PRO A 1 84 ? 6.929 7.087 -28.288 1.00 93.56 84 PRO A CA 1
ATOM 688 C C . PRO A 1 84 ? 6.683 6.072 -27.161 1.00 93.56 84 PRO A C 1
ATOM 690 O O . PRO A 1 84 ? 5.728 6.232 -26.398 1.00 93.56 84 PRO A O 1
ATOM 693 N N . GLU A 1 85 ? 7.548 5.067 -27.004 1.00 94.19 85 GLU A N 1
ATOM 694 C CA . GLU A 1 85 ? 7.470 4.071 -25.930 1.00 94.19 85 GLU A CA 1
ATOM 695 C C . GLU A 1 85 ? 7.657 4.726 -24.557 1.00 94.19 85 GLU A C 1
ATOM 697 O O . GLU A 1 85 ? 6.849 4.513 -23.651 1.00 94.19 85 GLU A O 1
ATOM 702 N N . ALA A 1 86 ? 8.657 5.605 -24.423 1.00 92.12 86 ALA A N 1
ATOM 703 C CA . ALA A 1 86 ? 8.925 6.328 -23.183 1.00 92.12 86 ALA A CA 1
ATOM 704 C C . ALA A 1 86 ? 7.739 7.225 -22.793 1.00 92.12 86 ALA A C 1
ATOM 706 O O . ALA A 1 86 ? 7.348 7.265 -21.625 1.00 92.12 86 ALA A O 1
ATOM 707 N N . ASN A 1 87 ? 7.108 7.889 -23.767 1.00 92.12 87 ASN A N 1
ATOM 708 C CA . ASN A 1 87 ? 5.915 8.705 -23.528 1.00 92.12 87 ASN A CA 1
ATOM 709 C C . ASN A 1 87 ? 4.713 7.873 -23.057 1.00 92.12 87 ASN A C 1
ATOM 711 O O . ASN A 1 87 ? 4.005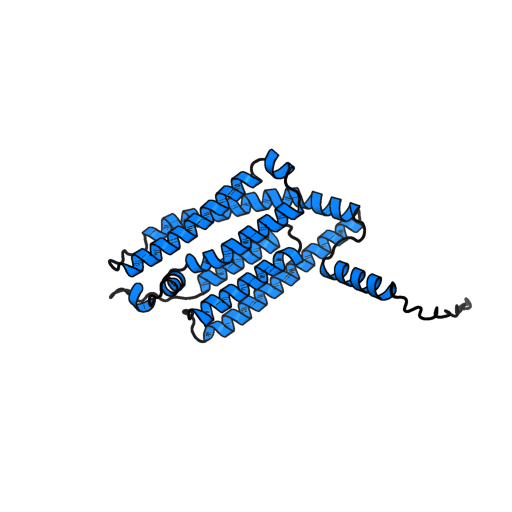 8.292 -22.141 1.00 92.12 87 ASN A O 1
ATOM 715 N N . ARG A 1 88 ? 4.502 6.674 -23.616 1.00 94.88 88 ARG A N 1
ATOM 716 C CA . ARG A 1 88 ? 3.439 5.757 -23.164 1.00 94.88 88 ARG A CA 1
ATOM 717 C C . ARG A 1 88 ? 3.686 5.245 -21.747 1.00 94.88 88 ARG A C 1
ATOM 719 O O . ARG A 1 88 ? 2.760 5.248 -20.939 1.00 94.88 88 ARG A O 1
ATOM 726 N N . THR A 1 89 ? 4.925 4.876 -21.420 1.00 94.19 89 THR A N 1
ATOM 727 C CA . THR A 1 89 ? 5.303 4.503 -20.049 1.00 94.19 89 THR A CA 1
ATOM 728 C C . THR A 1 89 ? 5.062 5.659 -19.074 1.00 94.19 89 THR A C 1
ATOM 730 O O . THR A 1 89 ? 4.487 5.451 -18.007 1.00 94.19 89 THR A O 1
ATOM 733 N N . ARG A 1 90 ? 5.447 6.894 -19.436 1.00 92.56 90 ARG A N 1
ATOM 734 C CA . ARG A 1 90 ? 5.178 8.090 -18.613 1.00 92.56 90 ARG A CA 1
ATOM 735 C C . ARG A 1 90 ? 3.691 8.297 -18.385 1.00 92.56 90 ARG A C 1
ATOM 737 O O . ARG A 1 90 ? 3.298 8.564 -17.256 1.00 92.56 90 ARG A O 1
ATOM 744 N N . LEU A 1 91 ? 2.880 8.156 -19.433 1.00 93.81 91 LEU A N 1
ATOM 745 C CA . LEU A 1 91 ? 1.432 8.291 -19.329 1.00 93.81 91 LEU A CA 1
ATOM 746 C C . LEU A 1 91 ? 0.849 7.268 -18.347 1.00 93.81 91 LEU A C 1
ATOM 748 O O . LEU A 1 91 ? 0.051 7.648 -17.497 1.00 93.81 91 LEU A O 1
ATOM 752 N N . LEU A 1 92 ? 1.280 6.003 -18.409 1.00 95.56 92 LEU A N 1
ATOM 753 C CA . LEU A 1 92 ? 0.842 4.977 -17.459 1.00 95.56 92 LEU A CA 1
ATOM 754 C C . LEU A 1 92 ? 1.206 5.350 -16.012 1.00 95.56 92 LEU A C 1
ATOM 756 O O . LEU A 1 92 ? 0.346 5.289 -15.134 1.00 95.56 92 LEU A O 1
ATOM 760 N N . GLY A 1 93 ? 2.438 5.813 -15.780 1.00 94.00 93 GLY A N 1
ATOM 761 C CA . GLY A 1 93 ? 2.873 6.295 -14.466 1.00 94.00 93 GLY A CA 1
ATOM 762 C C . GLY A 1 93 ? 2.064 7.499 -13.968 1.00 94.00 93 GLY A C 1
ATOM 763 O O . GLY A 1 93 ? 1.666 7.536 -12.806 1.00 94.00 93 GLY A O 1
ATOM 764 N N . MET A 1 94 ? 1.740 8.450 -14.851 1.00 94.00 94 MET A N 1
ATOM 765 C CA . MET A 1 94 ? 0.887 9.601 -14.528 1.00 94.00 94 MET A CA 1
ATOM 766 C C . MET A 1 94 ? -0.553 9.191 -14.210 1.00 94.00 94 MET A C 1
ATOM 768 O O . MET A 1 94 ? -1.152 9.748 -13.295 1.00 94.00 94 MET A O 1
ATOM 772 N N . VAL A 1 95 ? -1.110 8.210 -14.926 1.00 95.94 95 VAL A N 1
ATOM 773 C CA . VAL A 1 95 ? -2.444 7.661 -14.636 1.00 95.94 95 VAL A CA 1
ATOM 774 C C . VAL A 1 95 ? -2.450 6.956 -13.279 1.00 95.94 95 VAL A C 1
ATOM 776 O O . VAL A 1 95 ? -3.370 7.173 -12.488 1.00 95.94 95 VAL A O 1
ATOM 779 N N . ALA A 1 96 ? -1.419 6.164 -12.971 1.00 96.62 96 ALA A N 1
ATOM 780 C CA . ALA A 1 96 ? -1.271 5.527 -11.663 1.00 96.62 96 ALA A CA 1
ATOM 781 C C . ALA A 1 96 ? -1.183 6.576 -10.541 1.00 96.62 96 ALA A C 1
ATOM 783 O O . ALA A 1 96 ? -1.950 6.520 -9.580 1.00 96.62 96 ALA A O 1
ATOM 784 N N . LEU A 1 97 ? -0.336 7.595 -10.708 1.00 96.12 97 LEU A N 1
ATOM 785 C CA . LEU A 1 97 ? -0.190 8.699 -9.757 1.00 96.12 97 LEU A CA 1
ATOM 786 C C . LEU A 1 97 ? -1.493 9.497 -9.582 1.00 96.12 97 LEU A C 1
ATOM 788 O O . LEU A 1 97 ? -1.912 9.767 -8.458 1.00 96.12 97 LEU A O 1
ATOM 792 N N . GLY A 1 98 ? -2.181 9.821 -10.679 1.00 96.31 98 GLY A N 1
ATOM 793 C CA . GLY A 1 98 ? -3.486 10.482 -10.648 1.00 96.31 98 GLY A CA 1
ATOM 794 C C . GLY A 1 98 ? -4.551 9.646 -9.932 1.00 96.31 98 GLY A C 1
ATOM 795 O O . GLY A 1 98 ? -5.375 10.192 -9.199 1.00 96.31 98 GLY A O 1
ATOM 796 N N . SER A 1 99 ? -4.493 8.319 -10.064 1.00 97.44 99 SER A N 1
ATOM 797 C CA . SER A 1 99 ? -5.389 7.399 -9.353 1.00 97.44 99 SER A CA 1
ATOM 798 C C . SER A 1 99 ? -5.106 7.376 -7.846 1.00 97.44 99 SER A C 1
ATOM 800 O O . SER A 1 99 ? -6.042 7.382 -7.046 1.00 97.44 99 SER A O 1
ATOM 802 N N . VAL A 1 100 ? -3.830 7.426 -7.444 1.00 97.50 100 VAL A N 1
ATOM 803 C CA . VAL A 1 100 ? -3.418 7.581 -6.037 1.00 97.50 100 VAL A CA 1
ATOM 804 C C . VAL A 1 100 ? -3.912 8.912 -5.463 1.00 97.50 100 VAL A C 1
ATOM 806 O O . VAL A 1 100 ? -4.484 8.937 -4.373 1.00 97.50 100 VAL A O 1
ATOM 809 N N . MET A 1 101 ? -3.769 10.013 -6.208 1.00 97.44 101 MET A N 1
ATOM 810 C CA . MET A 1 101 ? -4.285 11.324 -5.798 1.00 97.44 101 MET A CA 1
ATOM 811 C C . MET A 1 101 ? -5.802 11.322 -5.642 1.00 97.44 101 MET A C 1
ATOM 813 O O . MET A 1 101 ? -6.319 11.845 -4.657 1.00 97.44 101 MET A O 1
ATOM 817 N N . LEU A 1 102 ? -6.521 10.714 -6.586 1.00 97.69 102 LEU A N 1
ATOM 818 C CA . LEU A 1 102 ? -7.971 10.598 -6.511 1.00 97.69 102 LEU A CA 1
ATOM 819 C C . LEU A 1 102 ? -8.394 9.804 -5.268 1.00 97.69 102 LEU A C 1
ATOM 821 O O . LEU A 1 102 ? -9.271 10.255 -4.534 1.00 97.69 102 LEU A O 1
ATOM 825 N N . ALA A 1 103 ? -7.735 8.676 -4.984 1.00 97.44 103 ALA A N 1
ATOM 826 C CA . ALA A 1 103 ? -7.980 7.898 -3.771 1.00 97.44 103 ALA A CA 1
ATOM 827 C C . ALA A 1 103 ? -7.706 8.716 -2.495 1.00 97.44 103 ALA A C 1
ATOM 829 O O . ALA A 1 103 ? -8.498 8.671 -1.552 1.00 97.44 103 ALA A O 1
ATOM 830 N N . ALA A 1 104 ? -6.633 9.515 -2.472 1.00 97.06 104 ALA A N 1
ATOM 831 C CA . ALA A 1 104 ? -6.324 10.412 -1.359 1.00 97.06 104 ALA A CA 1
ATOM 832 C C . ALA A 1 104 ? -7.413 11.484 -1.164 1.00 97.06 104 ALA A C 1
ATOM 834 O O . ALA A 1 104 ? -7.882 11.688 -0.046 1.00 97.06 104 ALA A O 1
ATOM 835 N N . ILE A 1 105 ? -7.874 12.126 -2.241 1.00 97.44 105 ILE A N 1
ATOM 836 C CA . ILE A 1 105 ? -8.935 13.146 -2.196 1.00 97.44 105 ILE A CA 1
ATOM 837 C C . ILE A 1 105 ? -10.256 12.542 -1.711 1.00 97.44 105 ILE A C 1
ATOM 839 O O . ILE A 1 105 ? -10.907 13.112 -0.836 1.00 97.44 105 ILE A O 1
ATOM 843 N N . VAL A 1 106 ? -10.647 11.378 -2.238 1.00 96.25 106 VAL A N 1
ATOM 844 C CA . VAL A 1 106 ? -11.860 10.672 -1.799 1.00 96.25 106 VAL A CA 1
ATOM 845 C C . VAL A 1 106 ? -11.778 10.355 -0.305 1.00 96.25 106 VAL A C 1
ATOM 847 O O . VAL A 1 106 ? -12.728 10.629 0.430 1.00 96.25 106 VAL A O 1
ATOM 850 N N . THR A 1 107 ? -10.629 9.868 0.167 1.00 95.31 107 THR A N 1
ATOM 851 C CA . THR A 1 107 ? -10.384 9.615 1.590 1.00 95.31 107 THR A CA 1
ATOM 852 C C . THR A 1 107 ? -10.469 10.887 2.435 1.00 95.31 107 THR A C 1
ATOM 854 O O . THR A 1 107 ? -11.107 10.871 3.489 1.00 95.31 107 THR A O 1
ATOM 857 N N . LEU A 1 108 ? -9.892 12.004 1.981 1.00 96.12 108 LEU A N 1
ATOM 858 C CA . LEU A 1 108 ? -9.972 13.293 2.678 1.00 96.12 108 LEU A CA 1
ATOM 859 C C . LEU A 1 108 ? -11.414 13.780 2.803 1.00 96.12 108 LEU A C 1
ATOM 861 O O . LEU A 1 108 ? -11.826 14.218 3.872 1.00 96.12 108 LEU A O 1
ATOM 865 N N . ILE A 1 109 ? -12.205 13.669 1.735 1.00 94.88 109 ILE A N 1
ATOM 866 C CA . ILE A 1 109 ? -13.616 14.071 1.751 1.00 94.88 109 ILE A CA 1
ATOM 867 C C . ILE A 1 109 ? -14.422 13.164 2.689 1.00 94.88 109 ILE A C 1
ATOM 869 O O . ILE A 1 109 ? -15.264 13.654 3.446 1.00 94.88 109 ILE A O 1
ATOM 873 N N . ALA A 1 110 ? -14.166 11.853 2.655 1.00 93.81 110 ALA A N 1
ATOM 874 C CA . ALA A 1 110 ? -14.865 10.874 3.482 1.00 93.81 110 ALA A CA 1
ATOM 875 C C . ALA A 1 110 ? -14.551 11.029 4.979 1.00 93.81 110 ALA A C 1
ATOM 877 O O . ALA A 1 110 ? -15.443 10.868 5.811 1.00 93.81 110 ALA A O 1
ATOM 878 N N . THR A 1 111 ? -13.303 11.356 5.322 1.00 93.25 111 THR A N 1
ATOM 879 C CA . THR A 1 111 ? -12.850 11.510 6.716 1.00 93.25 111 THR A CA 1
ATOM 880 C C . THR A 1 111 ? -13.042 12.920 7.269 1.00 93.25 111 THR A C 1
ATOM 882 O O . THR A 1 111 ? -13.327 13.061 8.454 1.00 93.25 111 THR A O 1
ATOM 885 N N . GLY A 1 112 ? -12.949 13.957 6.432 1.00 90.44 112 GLY A N 1
ATOM 886 C CA . GLY A 1 112 ? -13.044 15.359 6.850 1.00 90.44 112 GLY A CA 1
ATOM 887 C C . GLY A 1 112 ? -14.461 15.833 7.183 1.00 90.44 112 GLY A C 1
ATOM 888 O O . GLY A 1 112 ? -14.627 16.833 7.875 1.00 90.44 112 GLY A O 1
ATOM 889 N N . LYS A 1 113 ? -15.504 15.133 6.717 1.00 90.06 113 LYS A N 1
ATOM 890 C CA . LYS A 1 113 ? -16.895 15.453 7.070 1.00 90.06 113 LYS A CA 1
ATOM 891 C C . LYS A 1 113 ? -17.351 14.630 8.271 1.00 90.06 113 LYS A C 1
ATOM 893 O O . LYS A 1 113 ? -17.661 13.448 8.120 1.00 90.06 113 LYS A O 1
ATOM 898 N N . GLU A 1 114 ? -17.516 15.284 9.422 1.00 90.62 114 GLU A N 1
ATOM 899 C CA . GLU A 1 114 ? -18.020 14.669 10.664 1.00 90.62 114 GLU A CA 1
ATOM 900 C C . GLU A 1 114 ? -19.319 13.880 10.457 1.00 90.62 114 GLU A C 1
ATOM 902 O O . GLU A 1 114 ? -19.502 12.802 11.011 1.00 90.62 114 GLU A O 1
ATOM 907 N N . THR A 1 115 ? -20.223 14.366 9.601 1.00 90.69 115 THR A N 1
ATOM 908 C CA . THR A 1 115 ? -21.489 13.675 9.319 1.00 90.69 115 THR A CA 1
ATOM 909 C C . THR A 1 115 ? -21.284 12.309 8.660 1.00 90.69 115 THR A C 1
ATOM 911 O O . THR A 1 115 ? -22.030 11.371 8.946 1.00 90.69 115 THR A O 1
ATOM 914 N N . ILE A 1 116 ? -20.297 12.185 7.767 1.00 88.75 116 ILE A N 1
ATOM 915 C CA . ILE A 1 116 ? -20.000 10.929 7.065 1.00 88.75 116 ILE A CA 1
ATOM 916 C C . ILE A 1 116 ? -19.275 9.983 8.021 1.00 88.75 116 ILE A C 1
ATOM 918 O O . ILE A 1 116 ? -19.688 8.832 8.181 1.00 88.75 116 ILE A O 1
ATOM 922 N N . SER A 1 117 ? -18.247 10.482 8.711 1.00 88.75 117 SER A N 1
ATOM 923 C CA . SER A 1 117 ? -17.460 9.679 9.646 1.00 88.75 117 SER A CA 1
ATOM 924 C C . SER A 1 117 ? -18.304 9.180 10.825 1.00 88.75 117 SER A C 1
ATOM 926 O O . SER A 1 117 ? -18.199 8.011 11.203 1.00 88.75 117 SER A O 1
ATOM 928 N N . ALA A 1 118 ? -19.234 9.988 11.344 1.00 91.06 118 ALA A N 1
ATOM 929 C CA . ALA A 1 118 ? -20.155 9.586 12.406 1.00 91.06 118 ALA A CA 1
ATOM 930 C C . ALA A 1 118 ? -21.042 8.400 11.994 1.00 91.06 118 ALA A C 1
ATOM 932 O O . ALA A 1 118 ? -21.242 7.485 12.794 1.00 91.06 118 ALA A O 1
ATOM 933 N N . ARG A 1 119 ? -21.504 8.363 10.737 1.00 93.19 119 ARG A N 1
ATOM 934 C CA . ARG A 1 119 ? -22.383 7.303 10.208 1.00 93.19 119 ARG A CA 1
ATOM 935 C C . ARG A 1 119 ? -21.652 6.016 9.835 1.00 93.19 119 ARG A C 1
ATOM 937 O O . ARG A 1 119 ? -22.289 4.970 9.732 1.00 93.19 119 ARG A O 1
ATOM 944 N N . LEU A 1 120 ? -20.338 6.068 9.628 1.00 92.31 120 LEU A N 1
ATOM 945 C CA . LEU A 1 120 ? -19.575 4.903 9.200 1.00 92.31 120 LEU A CA 1
ATOM 946 C C . LEU A 1 120 ? -19.440 3.888 10.343 1.00 92.31 120 LEU A C 1
ATOM 948 O O . LEU A 1 120 ? -18.961 4.215 11.434 1.00 92.31 120 LEU A O 1
ATOM 952 N N . HIS A 1 121 ? -19.852 2.644 10.103 1.00 94.06 121 HIS 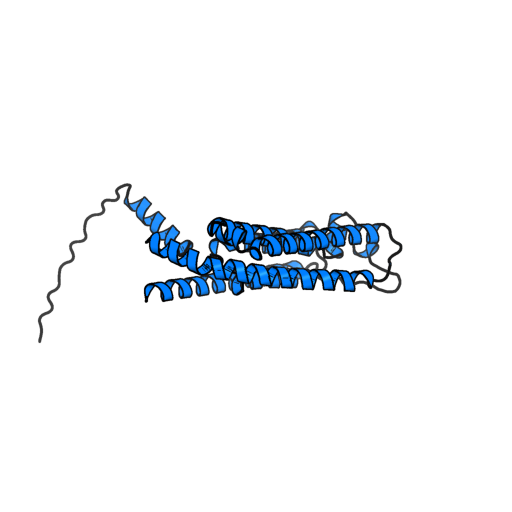A N 1
ATOM 953 C CA . HIS A 1 121 ? -19.634 1.573 11.069 1.00 94.06 121 HIS A CA 1
ATOM 954 C C . HIS A 1 121 ? -18.121 1.291 11.186 1.00 94.06 121 HIS A C 1
ATOM 956 O O . HIS A 1 121 ? -17.459 1.195 10.150 1.00 94.06 121 HIS A O 1
ATOM 962 N N . PRO A 1 122 ? -17.556 1.114 12.395 1.00 91.31 122 PRO A N 1
ATOM 963 C CA . PRO A 1 122 ? -16.114 0.928 12.582 1.00 91.31 122 PRO A CA 1
ATOM 964 C C . PRO A 1 122 ? -15.505 -0.177 11.709 1.00 91.31 122 PRO A C 1
ATOM 966 O O . PRO A 1 122 ? -14.527 0.062 11.014 1.00 91.31 122 PRO A O 1
ATOM 969 N N . ASN A 1 123 ? -16.144 -1.351 11.647 1.00 91.75 123 ASN A N 1
ATOM 970 C CA . ASN A 1 123 ? -15.675 -2.455 10.797 1.00 91.75 123 ASN A CA 1
ATOM 971 C C . ASN A 1 123 ? -15.603 -2.070 9.308 1.00 91.75 123 ASN A C 1
ATOM 973 O O . ASN A 1 123 ? -14.702 -2.511 8.604 1.00 91.75 123 ASN A O 1
ATOM 977 N N . VAL A 1 124 ? -16.544 -1.252 8.822 1.00 93.50 124 VAL A N 1
ATOM 978 C CA . VAL A 1 124 ? -16.542 -0.786 7.426 1.00 93.50 124 VAL A CA 1
ATOM 979 C C . VAL A 1 124 ? -15.397 0.198 7.208 1.00 93.50 124 VAL A C 1
ATOM 981 O O . VAL A 1 124 ? -14.743 0.136 6.175 1.00 93.50 124 VAL A O 1
ATOM 984 N N . ALA A 1 125 ? -15.113 1.059 8.190 1.00 93.69 125 ALA A N 1
ATOM 985 C CA . ALA A 1 125 ? -13.971 1.967 8.145 1.00 93.69 125 ALA A CA 1
ATOM 986 C C . ALA A 1 125 ? -12.634 1.210 8.095 1.00 93.69 125 ALA A C 1
ATOM 988 O O . ALA A 1 125 ? -11.781 1.548 7.279 1.00 93.69 125 ALA A O 1
ATOM 989 N N . GLU A 1 126 ? -12.468 0.165 8.914 1.00 94.75 126 GLU A N 1
ATOM 990 C CA . GLU A 1 126 ? -11.266 -0.681 8.902 1.00 94.75 126 GLU A CA 1
ATOM 991 C C . GLU A 1 126 ? -11.073 -1.370 7.542 1.00 94.75 126 GLU A C 1
ATOM 993 O O . GLU A 1 126 ? -9.991 -1.306 6.959 1.00 94.75 126 GLU A O 1
ATOM 998 N N . VAL A 1 127 ? -12.133 -1.988 7.007 1.00 95.38 127 VAL A N 1
ATOM 999 C CA . VAL A 1 127 ? -12.088 -2.675 5.706 1.00 95.38 127 VAL A CA 1
ATOM 1000 C C . VAL A 1 127 ? -11.815 -1.692 4.569 1.00 95.38 127 VAL A C 1
ATOM 1002 O O . VAL A 1 127 ? -10.989 -1.979 3.707 1.00 95.38 127 VAL A O 1
ATOM 1005 N N . ALA A 1 128 ? -12.461 -0.523 4.571 1.00 95.06 128 ALA A N 1
ATOM 1006 C CA . ALA A 1 128 ? -12.214 0.516 3.576 1.00 95.06 128 ALA A CA 1
ATOM 1007 C C . ALA A 1 128 ? -10.763 1.015 3.633 1.00 95.06 128 ALA A C 1
ATOM 1009 O O . ALA A 1 128 ? -10.126 1.159 2.590 1.00 95.06 128 ALA A O 1
ATOM 1010 N N . ALA A 1 129 ? -10.219 1.210 4.839 1.00 94.88 129 ALA A N 1
ATOM 1011 C CA . ALA A 1 129 ? -8.836 1.629 5.018 1.00 94.88 129 ALA A CA 1
ATOM 1012 C C . ALA A 1 129 ? -7.852 0.616 4.418 1.00 94.88 129 ALA A C 1
ATOM 1014 O O . ALA A 1 129 ? -6.954 1.000 3.666 1.00 94.88 129 ALA A O 1
ATOM 1015 N N . VAL A 1 130 ? -8.055 -0.677 4.690 1.00 96.56 130 VAL A N 1
ATOM 1016 C CA . VAL A 1 130 ? -7.223 -1.744 4.120 1.00 96.56 130 VAL A CA 1
ATOM 1017 C C . VAL A 1 130 ? -7.414 -1.880 2.615 1.00 96.56 130 VAL A C 1
ATOM 1019 O O . VAL A 1 130 ? -6.425 -2.046 1.910 1.00 96.56 130 VAL A O 1
ATOM 1022 N N . ALA A 1 131 ? -8.632 -1.736 2.095 1.00 97.44 131 ALA A N 1
ATOM 1023 C CA . ALA A 1 131 ? -8.882 -1.784 0.656 1.00 97.44 131 ALA A CA 1
ATOM 1024 C C . ALA A 1 131 ? -8.106 -0.693 -0.100 1.00 97.44 131 ALA A C 1
ATOM 1026 O O . ALA A 1 131 ? -7.492 -0.974 -1.128 1.00 97.44 131 ALA A O 1
ATOM 1027 N N . VAL A 1 132 ? -8.068 0.533 0.432 1.00 96.69 132 VAL A N 1
ATOM 1028 C CA . VAL A 1 132 ? -7.246 1.609 -0.141 1.00 96.69 132 VAL A CA 1
ATOM 1029 C C . VAL A 1 132 ? -5.761 1.266 -0.044 1.00 96.69 132 VAL A C 1
ATOM 1031 O O . VAL A 1 132 ? -5.056 1.411 -1.034 1.00 96.69 132 VAL A O 1
ATOM 1034 N N . MET A 1 133 ? -5.273 0.759 1.092 1.00 96.88 133 MET A N 1
ATOM 1035 C CA . MET A 1 133 ? -3.863 0.354 1.214 1.00 96.88 133 MET A CA 1
ATOM 1036 C C . MET A 1 133 ? -3.488 -0.746 0.214 1.00 96.88 133 MET A C 1
ATOM 1038 O O . MET A 1 133 ? -2.459 -0.649 -0.448 1.00 96.88 133 MET A O 1
ATOM 1042 N N . MET A 1 134 ? -4.346 -1.754 0.048 1.00 97.75 134 MET A N 1
ATOM 1043 C CA . MET A 1 134 ? -4.174 -2.815 -0.946 1.00 97.75 134 MET A CA 1
ATOM 1044 C C . MET A 1 134 ? -4.179 -2.267 -2.374 1.00 97.75 134 MET A C 1
ATOM 1046 O O . MET A 1 134 ? -3.412 -2.744 -3.203 1.00 97.75 134 MET A O 1
ATOM 1050 N N . PHE A 1 135 ? -5.000 -1.254 -2.660 1.00 98.06 135 PHE A N 1
ATOM 1051 C CA . PHE A 1 135 ? -4.996 -0.553 -3.944 1.00 98.06 135 PHE A CA 1
ATOM 1052 C C . PHE A 1 135 ? -3.684 0.210 -4.192 1.00 98.06 135 PHE A C 1
ATOM 1054 O O . PHE A 1 135 ? -3.198 0.232 -5.322 1.00 98.06 135 PHE A O 1
ATOM 1061 N N . LEU A 1 136 ? -3.071 0.795 -3.159 1.00 97.75 136 LEU A N 1
ATOM 1062 C CA . LEU A 1 136 ? -1.810 1.533 -3.299 1.00 97.75 136 LEU A CA 1
ATOM 1063 C C . LEU A 1 136 ? -0.618 0.627 -3.639 1.00 97.75 136 LEU A C 1
ATOM 1065 O O . LEU A 1 136 ? 0.272 1.059 -4.369 1.00 97.75 136 LEU A O 1
ATOM 1069 N N . VAL A 1 137 ? -0.603 -0.625 -3.170 1.00 98.06 137 VAL A N 1
ATOM 1070 C CA . VAL A 1 137 ? 0.497 -1.582 -3.410 1.00 98.06 137 VAL A CA 1
ATOM 1071 C C . VAL A 1 137 ? 0.847 -1.749 -4.902 1.00 98.06 137 VAL A C 1
ATOM 1073 O O . VAL A 1 137 ? 1.997 -1.494 -5.259 1.00 98.06 137 VAL A O 1
ATOM 1076 N N . PRO A 1 138 ? -0.076 -2.130 -5.809 1.00 97.94 138 PRO A N 1
ATOM 1077 C CA . PRO A 1 138 ? 0.240 -2.240 -7.233 1.00 97.94 138 PRO A CA 1
ATOM 1078 C C . PRO A 1 138 ? 0.537 -0.881 -7.879 1.00 97.94 138 PRO A C 1
ATOM 1080 O O . PRO A 1 138 ? 1.353 -0.812 -8.797 1.00 97.94 138 PRO A O 1
ATOM 1083 N N . MET A 1 139 ? -0.073 0.207 -7.392 1.00 97.69 139 MET A N 1
ATOM 1084 C CA . MET A 1 139 ? 0.190 1.548 -7.923 1.00 97.69 139 MET A CA 1
ATOM 1085 C C . MET A 1 139 ? 1.650 1.959 -7.725 1.00 97.69 139 MET A C 1
ATOM 1087 O O . MET A 1 139 ? 2.205 2.599 -8.611 1.00 97.69 139 MET A O 1
ATOM 1091 N N . VAL A 1 140 ? 2.301 1.546 -6.628 1.00 97.38 140 VAL A N 1
ATOM 1092 C CA . VAL A 1 140 ? 3.739 1.792 -6.405 1.00 97.38 140 VAL A CA 1
ATOM 1093 C C . VAL A 1 140 ? 4.585 1.299 -7.582 1.00 97.38 140 VAL A C 1
ATOM 1095 O O . VAL A 1 140 ? 5.460 2.028 -8.039 1.00 97.38 140 VAL A O 1
ATOM 1098 N N . TYR A 1 141 ? 4.296 0.111 -8.116 1.00 97.88 141 TYR A N 1
ATOM 1099 C CA . TYR A 1 141 ? 5.035 -0.436 -9.257 1.00 97.88 141 TYR A CA 1
ATOM 1100 C C . TYR A 1 141 ? 4.656 0.218 -10.579 1.00 97.88 141 TYR A C 1
ATOM 1102 O O . TYR A 1 141 ? 5.526 0.470 -11.405 1.00 97.88 141 TYR A O 1
ATOM 1110 N N . LEU A 1 142 ? 3.375 0.531 -10.790 1.00 97.00 142 LEU A N 1
ATOM 1111 C CA . LEU A 1 142 ? 2.941 1.227 -12.006 1.00 97.00 142 LEU A CA 1
ATOM 1112 C C . LEU A 1 142 ? 3.478 2.664 -12.085 1.00 97.00 142 LEU A C 1
ATOM 1114 O O . LEU A 1 142 ? 3.606 3.210 -13.177 1.00 97.00 142 LEU A O 1
ATOM 1118 N N . MET A 1 143 ? 3.814 3.268 -10.944 1.00 95.25 143 MET A N 1
ATOM 1119 C CA . MET A 1 143 ? 4.517 4.548 -10.871 1.00 95.25 143 MET A CA 1
ATOM 1120 C C . MET A 1 143 ? 6.036 4.416 -11.070 1.00 95.25 143 MET A C 1
ATOM 1122 O O . MET A 1 143 ? 6.697 5.434 -11.258 1.00 95.25 143 MET A O 1
ATOM 1126 N N . ASP A 1 144 ? 6.628 3.219 -11.043 1.00 95.12 144 ASP A N 1
ATOM 1127 C CA . ASP A 1 144 ? 8.040 3.054 -11.396 1.00 95.12 144 ASP A CA 1
ATOM 1128 C C . ASP A 1 144 ? 8.194 2.823 -12.905 1.00 95.12 144 ASP A C 1
ATOM 1130 O O . ASP A 1 144 ? 7.569 1.949 -13.506 1.00 95.12 144 ASP A O 1
ATOM 1134 N N . LEU A 1 145 ? 9.053 3.628 -13.535 1.00 93.62 145 LEU A N 1
ATOM 1135 C CA . LEU A 1 145 ? 9.259 3.626 -14.985 1.00 93.62 145 LEU A CA 1
ATOM 1136 C C . LEU A 1 145 ? 9.730 2.270 -15.527 1.00 93.62 145 LEU A C 1
ATOM 1138 O O . LEU A 1 145 ? 9.400 1.925 -16.665 1.00 93.62 145 LEU A O 1
ATOM 1142 N N . TYR A 1 146 ? 10.494 1.509 -14.740 1.00 96.06 146 TYR A N 1
ATOM 1143 C CA . TYR A 1 146 ? 10.984 0.196 -15.142 1.00 96.06 146 TYR A CA 1
ATOM 1144 C C . TYR A 1 146 ? 9.818 -0.785 -15.277 1.00 96.06 146 TYR A C 1
ATOM 1146 O O . TYR A 1 146 ? 9.590 -1.349 -16.351 1.00 96.06 146 TYR A O 1
ATOM 1154 N N . TYR A 1 147 ? 9.027 -0.922 -14.214 1.00 97.62 147 TYR A N 1
ATOM 1155 C CA . TYR A 1 147 ? 7.897 -1.845 -14.177 1.00 97.62 147 T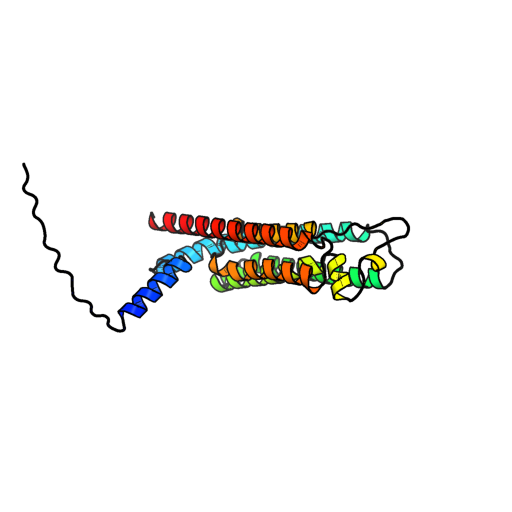YR A CA 1
ATOM 1156 C C . TYR A 1 147 ? 6.752 -1.411 -15.084 1.00 97.62 147 TYR A C 1
ATOM 1158 O O . TYR A 1 147 ? 6.184 -2.248 -15.780 1.00 97.62 147 TYR A O 1
ATOM 1166 N N . ALA A 1 148 ? 6.469 -0.111 -15.178 1.00 96.94 148 ALA A N 1
ATOM 1167 C CA . ALA A 1 148 ? 5.510 0.415 -16.142 1.00 96.94 14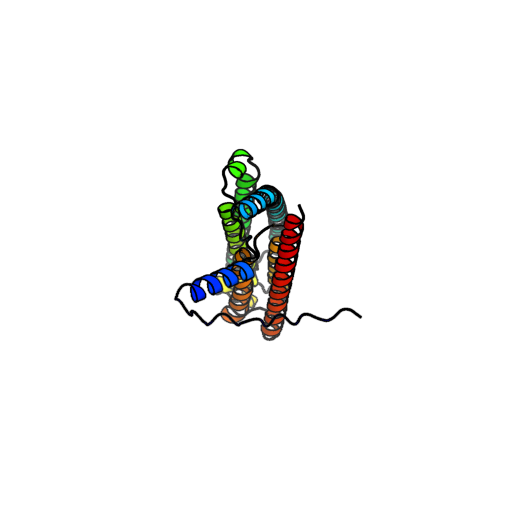8 ALA A CA 1
ATOM 1168 C C . ALA A 1 148 ? 5.898 0.065 -17.593 1.00 96.94 148 ALA A C 1
ATOM 1170 O O . ALA A 1 148 ? 5.032 -0.308 -18.383 1.00 96.94 148 ALA A O 1
ATOM 1171 N N . SER A 1 149 ? 7.192 0.116 -17.940 1.00 96.69 149 SER A N 1
ATOM 1172 C CA . SER A 1 149 ? 7.667 -0.276 -19.278 1.00 96.69 149 SER A CA 1
ATOM 1173 C C . SER A 1 149 ? 7.483 -1.774 -19.519 1.00 96.69 149 SER A C 1
ATOM 1175 O O . SER A 1 149 ? 6.967 -2.161 -20.566 1.00 96.69 149 SER A O 1
ATOM 1177 N N . LYS A 1 150 ? 7.823 -2.611 -18.528 1.00 97.50 150 LYS A N 1
ATOM 1178 C CA . LYS A 1 150 ? 7.615 -4.066 -18.591 1.00 97.50 150 LYS A CA 1
ATOM 1179 C C . LYS A 1 150 ? 6.140 -4.440 -18.739 1.00 97.50 150 LYS A C 1
ATOM 1181 O O . LYS A 1 150 ? 5.820 -5.295 -19.559 1.00 97.50 150 LYS A O 1
ATOM 1186 N N . CYS A 1 151 ? 5.237 -3.775 -18.016 1.00 97.75 151 CYS A N 1
ATOM 1187 C CA . CYS A 1 151 ? 3.790 -3.986 -18.135 1.00 97.75 151 CYS A CA 1
ATOM 1188 C C . CYS A 1 151 ? 3.252 -3.668 -19.538 1.00 97.75 151 CYS A C 1
ATOM 1190 O O . CYS A 1 151 ? 2.275 -4.272 -19.971 1.00 97.75 151 CYS A O 1
ATOM 1192 N N . LEU A 1 152 ? 3.887 -2.736 -20.255 1.00 97.62 152 LEU A N 1
ATOM 1193 C CA . LEU A 1 152 ? 3.556 -2.403 -21.643 1.00 97.62 152 LEU A CA 1
ATOM 1194 C C . LEU A 1 152 ? 4.280 -3.294 -22.669 1.00 97.62 152 LEU A C 1
ATOM 1196 O O . LEU A 1 152 ? 4.085 -3.115 -23.869 1.00 97.62 152 LEU A O 1
ATOM 1200 N N . GLY A 1 153 ? 5.101 -4.246 -22.216 1.00 97.50 153 GLY A N 1
ATOM 1201 C CA . GLY A 1 153 ? 5.874 -5.147 -23.072 1.00 97.50 153 GLY A CA 1
ATOM 1202 C C . GLY A 1 153 ? 7.127 -4.518 -23.687 1.00 97.50 153 GLY A C 1
ATOM 1203 O O . GLY A 1 153 ? 7.695 -5.090 -24.614 1.00 97.50 153 GLY A O 1
ATOM 1204 N N . TYR A 1 154 ? 7.568 -3.357 -23.197 1.00 97.12 154 TYR A N 1
ATOM 1205 C CA . TYR A 1 154 ? 8.781 -2.700 -23.679 1.00 97.12 154 TYR A CA 1
ATOM 1206 C C . TYR A 1 154 ? 10.009 -3.136 -22.878 1.00 97.12 154 TYR A C 1
ATOM 1208 O O . TYR A 1 154 ? 9.923 -3.406 -21.677 1.00 97.12 154 TYR A O 1
ATOM 1216 N N . ASP A 1 155 ? 11.176 -3.150 -23.525 1.00 95.81 155 ASP A N 1
ATOM 1217 C CA . ASP A 1 155 ? 12.447 -3.299 -22.821 1.00 95.81 155 ASP A CA 1
ATOM 1218 C C . ASP A 1 155 ? 12.818 -1.971 -22.128 1.00 95.81 155 ASP A C 1
ATOM 1220 O O . ASP A 1 155 ? 12.998 -0.954 -22.808 1.00 95.81 155 ASP A O 1
ATOM 1224 N N . PRO A 1 156 ? 12.932 -1.923 -20.786 1.00 94.19 156 PRO A N 1
ATOM 1225 C CA . PRO A 1 156 ? 13.257 -0.687 -20.079 1.00 94.19 156 PRO A CA 1
ATOM 1226 C C . PRO A 1 156 ? 14.631 -0.134 -20.463 1.00 94.19 156 PRO A C 1
ATOM 1228 O O . PRO A 1 156 ? 14.800 1.085 -20.510 1.00 94.19 156 PRO A O 1
ATOM 1231 N N . GLY A 1 157 ? 15.589 -1.018 -20.772 1.00 92.56 157 GLY A N 1
ATOM 1232 C CA . GLY A 1 157 ? 16.928 -0.645 -21.217 1.00 92.56 157 GLY A CA 1
ATOM 1233 C C . GLY A 1 157 ? 16.871 0.158 -22.510 1.00 92.56 157 GLY A C 1
ATOM 1234 O O . GLY A 1 157 ? 17.304 1.305 -22.538 1.00 92.56 157 GLY A O 1
ATOM 1235 N N . SER A 1 158 ? 16.254 -0.387 -23.558 1.00 91.62 158 SER A N 1
ATOM 1236 C CA . SER A 1 158 ? 16.102 0.312 -24.837 1.00 91.62 158 SER A CA 1
ATOM 1237 C C . SER A 1 158 ? 15.131 1.494 -24.781 1.00 91.62 158 SER A C 1
ATOM 1239 O O . SER A 1 158 ? 15.274 2.436 -25.552 1.00 91.62 158 SER A O 1
ATOM 1241 N N . THR A 1 159 ? 14.136 1.484 -23.894 1.00 91.75 159 THR A N 1
ATOM 1242 C CA . THR A 1 159 ? 13.136 2.565 -23.812 1.00 91.75 159 THR A CA 1
ATOM 1243 C C . THR A 1 159 ? 13.723 3.827 -23.184 1.00 91.75 159 THR A C 1
ATOM 1245 O O . THR A 1 159 ? 13.443 4.937 -23.638 1.00 91.75 159 THR A O 1
ATOM 1248 N N . TRP A 1 160 ? 14.562 3.658 -22.159 1.00 87.75 160 TRP A N 1
ATOM 1249 C CA . TRP A 1 160 ? 15.055 4.756 -21.327 1.00 87.75 160 TRP A CA 1
ATOM 1250 C C . TRP A 1 160 ? 16.553 5.029 -21.456 1.00 87.75 160 TRP A C 1
ATOM 1252 O O . TRP A 1 160 ? 17.006 6.059 -20.961 1.00 87.75 160 TRP A O 1
ATOM 1262 N N . ALA A 1 161 ? 17.333 4.172 -22.121 1.00 84.62 161 ALA A N 1
ATOM 1263 C CA . ALA A 1 161 ? 18.721 4.496 -22.438 1.00 84.62 161 ALA A CA 1
ATOM 1264 C C . ALA A 1 161 ? 18.776 5.674 -23.416 1.00 84.62 161 ALA A C 1
ATOM 1266 O O . ALA A 1 161 ? 18.231 5.609 -24.519 1.00 84.62 161 ALA A O 1
ATOM 1267 N N . ASN A 1 162 ? 19.467 6.739 -23.021 1.00 79.44 162 ASN A N 1
ATOM 1268 C CA . ASN A 1 162 ? 19.866 7.812 -23.924 1.00 79.44 162 ASN A CA 1
ATOM 1269 C C . ASN A 1 162 ? 21.365 7.651 -24.217 1.00 79.44 162 ASN A C 1
ATOM 1271 O O . ASN A 1 162 ? 22.101 7.194 -23.343 1.00 79.44 162 ASN A O 1
ATOM 1275 N N . ASP A 1 163 ? 21.835 8.080 -25.389 1.00 68.50 163 ASP A N 1
ATOM 1276 C CA . ASP A 1 163 ? 23.235 7.954 -25.840 1.00 68.50 163 ASP A CA 1
ATOM 1277 C C . ASP A 1 163 ? 24.247 8.557 -24.848 1.00 68.50 163 ASP A C 1
ATOM 1279 O O . ASP A 1 163 ? 25.439 8.263 -24.891 1.00 68.50 163 ASP A O 1
ATOM 1283 N N . ARG A 1 164 ? 23.770 9.410 -23.933 1.00 70.12 164 ARG A N 1
ATOM 1284 C CA . ARG A 1 164 ? 24.572 10.089 -22.909 1.00 70.12 164 ARG A CA 1
ATOM 1285 C C . ARG A 1 164 ? 24.349 9.585 -21.481 1.00 70.12 164 ARG A C 1
ATOM 1287 O O . ARG A 1 164 ? 25.143 9.928 -20.611 1.00 70.12 164 ARG A O 1
ATOM 1294 N N . ILE A 1 165 ? 23.273 8.842 -21.203 1.00 75.50 165 ILE A N 1
ATOM 1295 C CA . ILE A 1 165 ? 22.877 8.470 -19.834 1.00 75.50 165 ILE A CA 1
ATOM 1296 C C . ILE A 1 165 ? 22.370 7.027 -19.810 1.00 75.50 165 ILE A C 1
ATOM 1298 O O . ILE A 1 165 ? 21.280 6.722 -20.298 1.00 75.50 165 ILE A O 1
ATOM 1302 N N . VAL A 1 166 ? 23.148 6.156 -19.164 1.00 76.12 166 VAL A N 1
ATOM 1303 C CA . VAL A 1 166 ? 22.704 4.815 -18.777 1.00 76.12 166 VAL A CA 1
ATOM 1304 C C . VAL A 1 166 ? 21.938 4.940 -17.463 1.00 76.12 166 VAL A C 1
ATOM 1306 O O . VAL A 1 166 ? 22.533 5.133 -16.400 1.00 76.12 166 VAL A O 1
ATOM 1309 N N . TYR A 1 167 ? 20.609 4.857 -17.529 1.00 80.31 167 TYR A N 1
ATOM 1310 C CA . TYR A 1 167 ? 19.777 4.804 -16.330 1.00 80.31 167 TYR A CA 1
ATOM 1311 C C . TYR A 1 167 ? 20.017 3.486 -15.591 1.00 80.31 167 TYR A C 1
ATOM 1313 O O . TYR A 1 167 ? 19.745 2.407 -16.115 1.00 80.31 167 TYR A O 1
ATOM 1321 N N . LYS A 1 168 ? 20.527 3.575 -14.358 1.00 88.81 168 LYS A N 1
ATOM 1322 C CA . LYS A 1 168 ? 20.599 2.432 -13.443 1.00 88.81 168 LYS A CA 1
ATOM 1323 C C . LYS A 1 168 ? 19.258 2.288 -12.734 1.00 88.81 168 LYS A C 1
ATOM 1325 O O . LYS A 1 168 ? 18.879 3.148 -11.940 1.00 88.81 168 LYS A O 1
ATOM 1330 N N . PHE A 1 169 ? 18.543 1.220 -13.054 1.00 93.81 169 PHE A N 1
ATOM 1331 C CA . PHE A 1 169 ? 17.299 0.855 -12.388 1.00 93.81 169 PHE A CA 1
ATOM 1332 C C . PHE A 1 169 ? 17.592 0.067 -11.109 1.00 93.81 169 PHE A C 1
ATOM 1334 O O . PHE A 1 169 ? 18.619 -0.598 -11.021 1.00 93.81 169 PHE A O 1
ATOM 1341 N N . SER A 1 170 ? 16.704 0.169 -10.121 1.00 95.56 170 SER A N 1
ATOM 1342 C CA . SER A 1 170 ? 16.761 -0.615 -8.884 1.00 95.56 170 SER A CA 1
ATOM 1343 C C . SER A 1 170 ? 15.378 -0.681 -8.241 1.00 95.56 170 SER A C 1
ATOM 1345 O O . SER A 1 170 ? 14.616 0.290 -8.318 1.00 95.56 170 SER A O 1
ATOM 1347 N N . ASP A 1 171 ? 15.088 -1.780 -7.541 1.00 96.44 171 ASP A N 1
ATOM 1348 C CA . ASP A 1 171 ? 13.823 -1.970 -6.819 1.00 96.44 171 ASP A CA 1
ATOM 1349 C C . ASP A 1 171 ? 13.720 -1.168 -5.526 1.00 96.44 171 ASP A C 1
ATOM 1351 O O . ASP A 1 171 ? 12.634 -1.045 -4.950 1.00 96.44 171 ASP A O 1
ATOM 1355 N N . THR A 1 172 ? 14.828 -0.567 -5.089 1.00 95.81 172 THR A N 1
ATOM 1356 C CA . THR A 1 172 ? 14.934 0.165 -3.822 1.00 95.81 172 THR A CA 1
ATOM 1357 C C . THR A 1 172 ? 13.780 1.150 -3.610 1.00 95.81 172 THR A C 1
ATOM 1359 O O . THR A 1 172 ? 13.219 1.216 -2.518 1.00 95.81 172 THR A O 1
ATOM 1362 N N . ARG A 1 173 ? 13.372 1.900 -4.647 1.00 93.38 173 ARG A N 1
ATOM 1363 C CA . ARG A 1 173 ? 12.277 2.884 -4.538 1.00 93.38 173 ARG A CA 1
ATOM 1364 C C . ARG A 1 173 ? 10.920 2.226 -4.302 1.00 93.38 173 ARG A C 1
ATOM 1366 O O . ARG A 1 173 ? 10.170 2.691 -3.447 1.00 93.38 173 ARG A O 1
ATOM 1373 N N . CYS A 1 174 ? 10.624 1.145 -5.025 1.00 96.38 174 CYS A N 1
ATOM 1374 C CA . CYS A 1 174 ? 9.371 0.406 -4.874 1.00 96.38 174 CYS A CA 1
ATOM 1375 C C . CYS A 1 174 ? 9.278 -0.215 -3.476 1.00 96.38 174 CYS A C 1
ATOM 1377 O O . CYS A 1 174 ? 8.261 -0.085 -2.799 1.00 96.38 174 CYS A O 1
ATOM 1379 N N . ILE A 1 175 ? 10.368 -0.826 -3.013 1.00 97.56 175 ILE A N 1
ATOM 1380 C CA . ILE A 1 175 ? 10.431 -1.475 -1.700 1.00 97.56 175 ILE A CA 1
ATOM 1381 C C . ILE A 1 175 ? 10.345 -0.451 -0.577 1.00 97.56 175 ILE A C 1
ATOM 1383 O O . ILE A 1 175 ? 9.624 -0.668 0.396 1.00 97.56 175 ILE A O 1
ATOM 1387 N N . LEU A 1 176 ? 11.036 0.684 -0.701 1.00 97.12 176 LEU A N 1
ATOM 1388 C CA . LEU A 1 176 ? 10.963 1.746 0.294 1.00 97.12 176 LEU A CA 1
ATOM 1389 C C . LEU A 1 176 ? 9.547 2.328 0.370 1.00 97.12 176 LEU A C 1
ATOM 1391 O O . LEU A 1 176 ? 9.017 2.490 1.467 1.00 97.12 176 LEU A O 1
ATOM 1395 N N . ALA A 1 177 ? 8.903 2.574 -0.774 1.00 96.19 177 ALA A N 1
ATOM 1396 C CA . ALA A 1 177 ? 7.520 3.038 -0.817 1.00 96.19 177 ALA A CA 1
ATOM 1397 C C . ALA A 1 177 ? 6.560 2.032 -0.160 1.00 96.19 177 ALA A C 1
ATOM 1399 O O . ALA A 1 177 ? 5.735 2.423 0.664 1.00 96.19 177 ALA A O 1
ATOM 1400 N N . GLN A 1 178 ? 6.704 0.732 -0.434 1.00 97.50 178 GLN A N 1
ATOM 1401 C CA . GLN A 1 178 ? 5.909 -0.286 0.256 1.00 97.50 178 GLN A CA 1
ATOM 1402 C C . GLN A 1 178 ? 6.202 -0.379 1.749 1.00 97.50 178 GLN A C 1
ATOM 1404 O O . GLN A 1 178 ? 5.278 -0.542 2.541 1.00 97.50 178 GLN A O 1
ATOM 1409 N N . SER A 1 179 ? 7.466 -0.253 2.144 1.00 97.69 179 SER A N 1
ATOM 1410 C CA . SER A 1 179 ? 7.864 -0.251 3.551 1.00 97.69 179 SER A CA 1
ATOM 1411 C C . SER A 1 179 ? 7.213 0.918 4.288 1.00 97.69 179 SER A C 1
ATOM 1413 O O . SER A 1 179 ? 6.715 0.741 5.394 1.00 97.69 179 SER A O 1
ATOM 1415 N N . VAL A 1 180 ? 7.132 2.094 3.655 1.00 97.31 180 VAL A N 1
ATOM 1416 C CA . VAL A 1 180 ? 6.398 3.248 4.191 1.00 97.31 180 VAL A CA 1
ATOM 1417 C C . VAL A 1 180 ? 4.902 2.950 4.311 1.00 97.31 180 VAL A C 1
ATOM 1419 O O . VAL A 1 180 ? 4.325 3.265 5.349 1.00 97.31 180 VAL A O 1
ATOM 1422 N N . LEU A 1 181 ? 4.273 2.312 3.315 1.00 96.75 181 LEU A N 1
ATOM 1423 C CA . LEU A 1 181 ? 2.856 1.922 3.396 1.00 96.75 181 LEU A CA 1
ATOM 1424 C C . LEU A 1 181 ? 2.594 0.939 4.549 1.00 96.75 181 LEU A C 1
ATOM 1426 O O . LEU A 1 181 ? 1.663 1.140 5.332 1.00 96.75 181 LEU A O 1
ATOM 1430 N N . ILE A 1 182 ? 3.441 -0.084 4.696 1.00 97.50 182 ILE A N 1
ATOM 1431 C CA . ILE A 1 182 ? 3.365 -1.056 5.796 1.00 97.50 182 ILE A CA 1
ATOM 1432 C C . ILE A 1 182 ? 3.544 -0.331 7.133 1.00 97.50 182 ILE A C 1
ATOM 1434 O O . ILE A 1 182 ? 2.670 -0.400 7.991 1.00 97.50 182 ILE A O 1
ATOM 1438 N N . LEU A 1 183 ? 4.613 0.446 7.304 1.00 97.06 183 LEU A N 1
ATOM 1439 C CA . LEU A 1 183 ? 4.870 1.162 8.555 1.00 97.06 183 LEU A CA 1
ATOM 1440 C C . LEU A 1 183 ? 3.742 2.136 8.914 1.00 97.06 183 LEU A C 1
ATOM 1442 O O . LEU A 1 183 ? 3.296 2.151 10.061 1.00 97.06 183 LEU A O 1
ATOM 1446 N N . ALA A 1 184 ? 3.236 2.905 7.949 1.00 96.06 184 ALA A N 1
ATOM 1447 C CA . ALA A 1 184 ? 2.118 3.816 8.169 1.00 96.06 184 ALA A CA 1
ATOM 1448 C C . ALA A 1 184 ? 0.851 3.062 8.601 1.00 96.06 184 ALA A C 1
ATOM 1450 O O . ALA A 1 184 ? 0.183 3.455 9.557 1.00 96.06 184 ALA A O 1
ATOM 1451 N N . SER A 1 185 ? 0.532 1.939 7.955 1.00 96.25 185 SER A N 1
ATOM 1452 C CA . SER A 1 185 ? -0.635 1.138 8.339 1.00 96.25 185 SER A CA 1
ATOM 1453 C C . SER A 1 185 ? -0.497 0.509 9.738 1.00 96.25 185 SER A C 1
ATOM 1455 O O . SER A 1 185 ? -1.489 0.423 10.458 1.00 96.25 185 SER A O 1
ATOM 1457 N N . HIS A 1 186 ? 0.722 0.166 10.173 1.00 96.19 186 HIS A N 1
ATOM 1458 C CA . HIS A 1 186 ? 0.979 -0.449 11.482 1.00 96.19 186 HIS A CA 1
ATOM 1459 C C . HIS A 1 186 ? 1.036 0.559 12.638 1.00 96.19 186 HIS A C 1
ATOM 1461 O O . HIS A 1 186 ? 0.536 0.281 13.736 1.00 96.19 186 HIS A O 1
ATOM 1467 N N . LEU A 1 187 ? 1.681 1.705 12.407 1.00 94.88 187 LEU A N 1
ATOM 1468 C CA . LEU A 1 187 ? 1.967 2.705 13.437 1.00 94.88 187 LEU A CA 1
ATOM 1469 C C . LEU A 1 187 ? 0.888 3.781 13.518 1.00 94.88 187 LEU A C 1
ATOM 1471 O O . LEU A 1 187 ? 0.553 4.239 14.608 1.00 94.88 187 LEU A O 1
ATOM 1475 N N . THR A 1 188 ? 0.343 4.187 12.374 1.00 94.50 188 THR A N 1
ATOM 1476 C CA . THR A 1 188 ? -0.584 5.316 12.297 1.00 94.50 188 THR A CA 1
ATOM 1477 C C . THR A 1 188 ? -2.027 4.848 12.404 1.00 94.50 188 THR A C 1
ATOM 1479 O O . THR A 1 188 ? -2.824 5.503 13.068 1.00 94.50 188 THR A O 1
ATOM 1482 N N . LEU A 1 189 ? -2.402 3.710 11.818 1.00 94.81 189 LEU A N 1
ATOM 1483 C CA . LEU A 1 189 ? -3.794 3.262 11.846 1.00 94.81 189 LEU A CA 1
ATOM 1484 C C . LEU A 1 189 ? -4.039 2.287 13.012 1.00 94.81 189 LEU A C 1
ATOM 1486 O O . LEU A 1 189 ? -3.330 1.288 13.144 1.00 94.81 189 LEU A O 1
ATOM 1490 N N . PRO A 1 190 ? -5.054 2.515 13.866 1.00 95.19 190 PRO A N 1
ATOM 1491 C CA . PRO A 1 190 ? -5.417 1.588 14.936 1.00 95.19 190 PRO A CA 1
ATOM 1492 C C . PRO A 1 190 ? -6.201 0.378 14.394 1.00 95.19 190 PRO A C 1
ATOM 1494 O O . PRO A 1 190 ? -7.260 0.027 14.906 1.00 95.19 190 PRO A O 1
ATOM 1497 N N . LEU A 1 191 ? -5.693 -0.254 13.336 1.00 95.62 191 LEU A N 1
ATOM 1498 C CA . LEU A 1 191 ? -6.303 -1.423 12.713 1.00 95.62 191 LEU A CA 1
ATOM 1499 C C . LEU A 1 191 ? -5.972 -2.688 13.505 1.00 95.62 191 LEU A C 1
ATOM 1501 O O . LEU A 1 191 ? -4.907 -2.816 14.121 1.00 95.62 191 LEU A O 1
ATOM 1505 N N . ARG A 1 192 ? -6.891 -3.648 13.470 1.00 95.88 192 ARG A N 1
ATOM 1506 C CA . ARG A 1 192 ? -6.655 -4.987 14.015 1.00 95.88 192 ARG A CA 1
ATOM 1507 C C . ARG A 1 192 ? -5.621 -5.704 13.163 1.00 95.88 192 ARG A C 1
ATOM 1509 O O . ARG A 1 192 ? -5.709 -5.666 11.936 1.00 95.88 192 ARG A O 1
ATOM 1516 N N . TRP A 1 193 ? -4.694 -6.412 13.800 1.00 96.06 193 TRP A N 1
ATOM 1517 C CA . TRP A 1 193 ? -3.597 -7.074 13.085 1.00 96.06 193 TRP A CA 1
ATOM 1518 C C . TRP A 1 193 ? -4.096 -8.059 12.008 1.00 96.06 193 TRP A C 1
ATOM 1520 O O . TRP A 1 193 ? -3.565 -8.094 10.904 1.00 96.06 193 TRP A O 1
ATOM 1530 N N . VAL A 1 194 ? -5.183 -8.795 12.281 1.00 95.56 194 VAL A N 1
ATOM 1531 C CA . VAL A 1 194 ? -5.769 -9.759 11.325 1.00 95.56 194 VAL A CA 1
ATOM 1532 C C . VAL A 1 194 ? -6.281 -9.073 10.057 1.00 95.56 194 VAL A C 1
ATOM 1534 O O . VAL A 1 194 ? -6.262 -9.664 8.984 1.00 95.56 194 VAL A O 1
ATOM 1537 N N . VAL A 1 195 ? -6.748 -7.828 10.174 1.00 96.38 195 VAL A N 1
ATOM 1538 C CA . VAL A 1 195 ? -7.296 -7.065 9.046 1.00 96.38 195 VAL A CA 1
ATOM 1539 C C . VAL A 1 195 ? -6.168 -6.526 8.158 1.00 96.38 195 VAL A C 1
ATOM 1541 O O . VAL A 1 195 ? -6.384 -6.348 6.966 1.00 96.38 195 VAL A O 1
ATOM 1544 N N . LEU A 1 196 ? -4.959 -6.341 8.702 1.00 96.38 196 LEU A N 1
ATOM 1545 C CA . LEU A 1 196 ? -3.760 -5.937 7.954 1.00 96.38 196 LEU A CA 1
ATOM 1546 C C . LEU A 1 196 ? -3.085 -7.096 7.206 1.00 96.38 196 LEU A C 1
ATOM 1548 O O . LEU A 1 196 ? -2.507 -6.870 6.145 1.00 96.38 196 LEU A O 1
ATOM 1552 N N . ALA A 1 197 ? -3.211 -8.333 7.695 1.00 96.94 197 ALA A N 1
ATOM 1553 C CA . ALA A 1 197 ? -2.542 -9.498 7.110 1.00 96.94 197 ALA A CA 1
ATOM 1554 C C . ALA A 1 197 ? -2.745 -9.669 5.582 1.00 96.94 197 ALA A C 1
ATOM 1556 O O . ALA A 1 197 ? -1.771 -9.960 4.886 1.00 96.94 197 ALA A O 1
ATOM 1557 N N . PRO A 1 198 ? -3.944 -9.448 4.995 1.00 97.75 198 PRO A N 1
ATOM 1558 C CA . PRO A 1 198 ? -4.113 -9.494 3.541 1.00 97.75 198 PRO A CA 1
ATOM 1559 C C . PRO A 1 198 ? -3.255 -8.470 2.787 1.00 97.75 198 PRO A C 1
ATOM 1561 O O . PRO A 1 198 ? -2.748 -8.775 1.711 1.00 97.75 198 PRO A O 1
ATOM 1564 N N . GLN A 1 199 ? -3.076 -7.268 3.341 1.00 97.62 199 GLN A N 1
ATOM 1565 C CA . GLN A 1 199 ? -2.249 -6.224 2.739 1.00 97.62 199 GLN A CA 1
ATOM 1566 C C . GLN A 1 199 ? -0.759 -6.560 2.840 1.00 97.62 199 GLN A C 1
ATOM 1568 O O . GLN A 1 199 ? -0.030 -6.341 1.879 1.00 97.62 199 GLN A O 1
ATOM 1573 N N . GLU A 1 200 ? -0.314 -7.133 3.955 1.00 98.06 200 GLU A N 1
ATOM 1574 C CA . GLU A 1 200 ? 1.061 -7.617 4.133 1.00 98.06 200 GLU A CA 1
ATOM 1575 C C . GLU A 1 200 ? 1.415 -8.718 3.127 1.00 98.06 200 GLU A C 1
ATOM 1577 O O . GLU A 1 200 ? 2.432 -8.641 2.434 1.00 98.06 200 GLU A O 1
ATOM 1582 N N . VAL A 1 201 ? 0.535 -9.718 3.002 1.00 98.38 201 VAL A N 1
ATOM 1583 C CA . VAL A 1 201 ? 0.683 -10.802 2.025 1.00 98.38 201 VAL A CA 1
ATOM 1584 C C . VAL A 1 201 ? 0.680 -10.238 0.607 1.00 98.38 201 VAL A C 1
ATOM 1586 O O . VAL A 1 201 ? 1.537 -10.606 -0.194 1.00 98.38 201 VAL A O 1
ATOM 1589 N N . LEU A 1 202 ? -0.234 -9.311 0.297 1.00 98.31 202 LEU A N 1
ATOM 1590 C CA . LEU A 1 202 ? -0.282 -8.666 -1.012 1.00 98.31 202 LEU A CA 1
ATOM 1591 C C . LEU A 1 202 ? 1.008 -7.897 -1.322 1.00 98.31 202 LEU A C 1
ATOM 1593 O O . LEU A 1 202 ? 1.479 -7.991 -2.447 1.00 98.31 202 LEU A O 1
ATOM 1597 N N . SER A 1 203 ? 1.599 -7.179 -0.364 1.00 98.31 203 SER A N 1
ATOM 1598 C CA . SER A 1 203 ? 2.870 -6.469 -0.560 1.00 98.31 203 SER A CA 1
ATOM 1599 C C . SER A 1 203 ? 4.004 -7.423 -0.953 1.00 98.31 203 SER A C 1
ATOM 1601 O O . SER A 1 203 ? 4.681 -7.202 -1.958 1.00 98.31 203 SER A O 1
ATOM 1603 N N . VAL A 1 204 ? 4.171 -8.528 -0.215 1.00 98.62 204 VAL A N 1
ATOM 1604 C CA . VAL A 1 204 ? 5.204 -9.540 -0.508 1.00 98.62 204 VAL A CA 1
ATOM 1605 C C . VAL A 1 204 ? 4.952 -10.215 -1.858 1.00 98.62 204 VAL A C 1
ATOM 1607 O O . VAL A 1 204 ? 5.872 -10.338 -2.668 1.00 98.62 204 VAL A O 1
ATOM 1610 N N . LEU A 1 205 ? 3.705 -10.617 -2.132 1.00 98.50 205 LEU A N 1
ATOM 1611 C CA . LEU A 1 205 ? 3.331 -11.245 -3.401 1.00 98.50 205 LEU A CA 1
ATOM 1612 C C . LEU A 1 205 ? 3.472 -10.291 -4.585 1.00 98.50 205 LEU A C 1
ATOM 1614 O O . LEU A 1 205 ? 3.895 -10.721 -5.654 1.00 98.50 205 LEU A O 1
ATOM 1618 N N . ALA A 1 206 ? 3.144 -9.011 -4.411 1.00 98.12 206 ALA A N 1
ATOM 1619 C CA . ALA A 1 206 ? 3.329 -8.007 -5.446 1.00 98.12 206 ALA A CA 1
ATOM 1620 C C . ALA A 1 206 ? 4.819 -7.853 -5.759 1.00 98.12 206 ALA A C 1
ATOM 1622 O O . ALA A 1 206 ? 5.188 -7.948 -6.926 1.00 98.12 206 ALA A O 1
ATOM 1623 N N . TYR A 1 207 ? 5.688 -7.729 -4.750 1.00 98.44 207 TYR A N 1
ATOM 1624 C CA . TYR A 1 207 ? 7.130 -7.684 -5.000 1.00 98.44 207 TYR A CA 1
ATOM 1625 C C . TYR A 1 207 ? 7.635 -8.927 -5.724 1.00 98.44 207 TYR A C 1
ATOM 1627 O O . TYR A 1 207 ? 8.287 -8.800 -6.757 1.00 98.44 207 TYR A O 1
ATOM 1635 N N . ALA A 1 208 ? 7.271 -10.119 -5.250 1.00 98.31 208 ALA A N 1
ATOM 1636 C CA . ALA A 1 208 ? 7.660 -11.356 -5.911 1.00 98.31 208 ALA A CA 1
ATOM 1637 C C . ALA A 1 208 ? 7.142 -11.422 -7.363 1.00 98.31 208 ALA A C 1
ATOM 1639 O O . ALA A 1 208 ? 7.881 -11.774 -8.279 1.00 98.31 208 ALA A O 1
ATOM 1640 N N . GLY A 1 209 ? 5.887 -11.037 -7.602 1.00 97.88 209 GLY A N 1
ATOM 1641 C CA . GLY A 1 209 ? 5.294 -11.011 -8.936 1.00 97.88 209 GLY A CA 1
ATOM 1642 C C . GLY A 1 209 ? 6.040 -10.070 -9.881 1.00 97.88 209 GLY A C 1
ATOM 1643 O O . GLY A 1 209 ? 6.480 -10.488 -10.949 1.00 97.88 209 GLY A O 1
ATOM 1644 N N . PHE A 1 210 ? 6.239 -8.817 -9.479 1.00 97.75 210 PHE A N 1
ATOM 1645 C CA . PHE A 1 210 ? 6.941 -7.830 -10.299 1.00 97.75 210 PHE A CA 1
ATOM 1646 C C . PHE A 1 210 ? 8.414 -8.218 -10.522 1.00 97.75 210 PHE A C 1
ATOM 1648 O O . PHE A 1 210 ? 8.866 -8.230 -11.667 1.00 97.75 210 PHE A O 1
ATOM 1655 N N . ALA A 1 211 ? 9.141 -8.628 -9.481 1.00 97.25 211 ALA A N 1
ATOM 1656 C CA . ALA A 1 211 ? 10.563 -8.952 -9.588 1.00 97.25 211 ALA A CA 1
ATOM 1657 C C . ALA A 1 211 ? 10.839 -10.252 -10.367 1.00 97.25 211 ALA A C 1
ATOM 1659 O O . ALA A 1 211 ? 11.758 -10.290 -11.184 1.00 97.25 211 ALA A O 1
ATOM 1660 N N . PHE A 1 212 ? 10.058 -11.318 -10.162 1.00 97.75 212 PHE A N 1
ATOM 1661 C CA . PHE A 1 212 ? 10.349 -12.625 -10.772 1.00 97.75 212 PHE A CA 1
ATOM 1662 C C . PHE A 1 212 ? 9.576 -12.890 -12.066 1.00 97.75 212 PHE A C 1
ATOM 1664 O O . PHE A 1 212 ? 10.116 -13.540 -12.957 1.00 97.75 212 PHE A O 1
ATOM 1671 N N . VAL A 1 213 ? 8.338 -12.397 -12.206 1.00 97.56 213 VAL A N 1
ATOM 1672 C CA . VAL A 1 213 ? 7.524 -12.658 -13.411 1.00 97.56 213 VAL A CA 1
ATOM 1673 C C . VAL A 1 213 ? 7.830 -11.651 -14.516 1.00 97.56 213 VAL A C 1
ATOM 1675 O O . VAL A 1 213 ? 7.996 -12.046 -15.666 1.00 97.56 213 VAL A O 1
ATOM 1678 N N . LEU A 1 214 ? 7.936 -10.358 -14.188 1.00 96.75 214 LEU A N 1
ATOM 1679 C CA . LEU A 1 214 ? 8.276 -9.327 -15.184 1.00 96.75 214 LEU A CA 1
ATOM 1680 C C . LEU A 1 214 ? 9.792 -9.164 -15.388 1.00 96.75 214 LEU A C 1
ATOM 1682 O O . LEU A 1 214 ? 10.221 -8.579 -16.388 1.00 96.75 214 LEU A O 1
ATOM 1686 N N . GLY A 1 215 ? 10.585 -9.715 -14.465 1.00 96.25 215 GLY A N 1
ATOM 1687 C CA . GLY A 1 215 ? 12.037 -9.599 -14.420 1.00 96.25 215 GLY A CA 1
ATOM 1688 C C . GLY A 1 215 ? 12.457 -8.237 -13.883 1.00 96.25 215 GLY A C 1
ATOM 1689 O O . GLY A 1 215 ? 12.390 -7.251 -14.611 1.00 96.25 215 GLY A O 1
ATOM 1690 N N . GLY A 1 216 ? 12.870 -8.198 -12.617 1.00 96.00 216 GLY A N 1
ATOM 1691 C CA . GLY A 1 216 ? 13.303 -7.000 -11.906 1.00 96.00 216 GLY A CA 1
ATOM 1692 C C . GLY A 1 216 ? 14.722 -6.542 -12.280 1.00 96.00 216 GLY A C 1
ATOM 1693 O O . GLY A 1 216 ? 15.526 -7.326 -12.793 1.00 96.00 216 GLY A O 1
ATOM 1694 N N . PRO A 1 217 ? 15.057 -5.272 -12.003 1.00 96.06 217 PRO A N 1
ATOM 1695 C CA . PRO A 1 217 ? 16.349 -4.672 -12.324 1.00 96.06 217 PRO A CA 1
ATOM 1696 C C . PRO A 1 217 ? 17.515 -5.221 -11.488 1.00 96.06 217 PRO A C 1
ATOM 1698 O O . PRO A 1 217 ? 18.650 -5.189 -11.958 1.00 96.06 217 PRO A O 1
ATOM 1701 N N . ASP A 1 218 ? 17.250 -5.745 -10.287 1.00 95.12 218 ASP A N 1
ATOM 1702 C CA . ASP A 1 218 ? 18.286 -6.228 -9.361 1.00 95.12 218 ASP A CA 1
ATOM 1703 C C . ASP A 1 218 ? 18.766 -7.666 -9.692 1.00 95.12 218 ASP A C 1
ATOM 1705 O O . ASP A 1 218 ? 19.702 -8.181 -9.080 1.00 95.12 218 ASP A O 1
ATOM 1709 N N . GLY A 1 219 ? 18.160 -8.333 -10.685 1.00 94.12 219 GLY A N 1
ATOM 1710 C CA . GLY A 1 219 ? 18.620 -9.629 -11.194 1.00 94.12 219 GLY A CA 1
ATOM 1711 C C . GLY A 1 219 ? 18.682 -10.724 -10.121 1.00 94.12 219 GLY A C 1
ATOM 1712 O O . GLY A 1 219 ? 17.664 -11.081 -9.528 1.00 94.12 219 GLY A O 1
ATOM 1713 N N . SER A 1 220 ? 19.874 -11.285 -9.879 1.00 94.00 220 SER A N 1
ATOM 1714 C CA . SER A 1 220 ? 20.083 -12.347 -8.880 1.00 94.00 220 SER A CA 1
ATOM 1715 C C . SER A 1 220 ? 19.847 -11.889 -7.440 1.00 94.00 220 SER A C 1
ATOM 1717 O O . SER A 1 220 ? 19.471 -12.709 -6.600 1.00 94.00 220 SER A O 1
ATOM 1719 N N . ASP A 1 221 ? 20.024 -10.596 -7.156 1.00 96.44 221 ASP A N 1
ATOM 1720 C CA . ASP A 1 221 ? 19.871 -10.046 -5.806 1.00 96.44 221 ASP A CA 1
ATOM 1721 C C . ASP A 1 221 ? 18.396 -9.932 -5.386 1.00 96.44 221 ASP A C 1
ATOM 1723 O O . ASP A 1 221 ? 18.102 -9.806 -4.196 1.00 96.44 221 ASP A O 1
ATOM 1727 N N . ALA A 1 222 ? 17.455 -10.086 -6.329 1.00 96.50 222 ALA A N 1
ATOM 1728 C CA . ALA A 1 222 ? 16.015 -10.083 -6.066 1.00 96.50 222 ALA A CA 1
ATOM 1729 C C . ALA A 1 222 ? 15.595 -11.113 -4.999 1.00 96.50 222 ALA A C 1
ATOM 1731 O O . ALA A 1 222 ? 14.672 -10.866 -4.224 1.00 96.50 222 ALA A O 1
ATOM 1732 N N . TRP A 1 223 ? 16.293 -12.253 -4.901 1.00 97.69 223 TRP A N 1
ATOM 1733 C CA . TRP A 1 223 ? 16.043 -13.252 -3.855 1.00 97.69 223 TRP A CA 1
ATOM 1734 C C . TRP A 1 223 ? 16.395 -12.746 -2.460 1.00 97.69 223 TRP A C 1
ATOM 1736 O O . TRP A 1 223 ? 15.579 -12.850 -1.542 1.00 97.69 223 TRP A O 1
ATOM 1746 N N . SER A 1 224 ? 17.589 -12.177 -2.300 1.00 97.38 224 SER A N 1
ATOM 1747 C CA . SER A 1 224 ? 18.035 -11.585 -1.035 1.00 97.38 224 SER A CA 1
ATOM 1748 C C . SER A 1 224 ? 17.085 -10.471 -0.609 1.00 97.38 224 SER A C 1
ATOM 1750 O O . SER A 1 224 ? 16.642 -10.420 0.539 1.00 97.38 224 SER A O 1
ATOM 1752 N N . THR A 1 225 ? 16.698 -9.630 -1.564 1.00 97.12 225 THR A N 1
ATOM 1753 C CA . THR A 1 225 ? 15.760 -8.536 -1.352 1.00 97.12 225 THR A CA 1
ATOM 1754 C C . THR A 1 225 ? 14.365 -9.033 -0.957 1.00 97.12 225 THR A C 1
ATOM 1756 O O . THR A 1 225 ? 13.787 -8.506 -0.006 1.00 97.12 225 THR A O 1
ATOM 1759 N N . LEU A 1 226 ? 13.845 -10.095 -1.588 1.00 98.12 226 LEU A N 1
ATOM 1760 C CA . LEU A 1 226 ? 12.560 -10.709 -1.220 1.00 98.12 226 LEU A CA 1
ATOM 1761 C C . LEU A 1 226 ? 12.590 -11.248 0.213 1.00 98.12 226 LEU A C 1
ATOM 1763 O O . LEU A 1 226 ? 11.642 -11.030 0.971 1.00 98.12 226 LEU A O 1
ATOM 1767 N N . LEU A 1 227 ? 13.664 -11.944 0.592 1.00 98.38 227 LEU A N 1
ATOM 1768 C CA . LEU A 1 227 ? 13.813 -12.508 1.935 1.00 98.38 227 LEU A CA 1
ATOM 1769 C C . LEU A 1 227 ? 13.871 -11.408 2.998 1.00 98.38 227 LEU A C 1
ATOM 1771 O O . LEU A 1 227 ? 13.155 -11.486 3.997 1.00 98.38 227 LEU A O 1
ATOM 1775 N N . LEU A 1 228 ? 14.668 -10.362 2.765 1.00 98.31 228 LEU A N 1
ATOM 1776 C CA . LEU A 1 228 ? 14.769 -9.218 3.673 1.00 98.31 228 LEU A CA 1
ATOM 1777 C C . LEU A 1 228 ? 13.444 -8.460 3.781 1.00 98.31 228 LEU A C 1
ATOM 1779 O O . LEU A 1 228 ? 13.022 -8.117 4.885 1.00 98.31 228 LEU A O 1
ATOM 1783 N N . PHE A 1 229 ? 12.755 -8.244 2.660 1.00 98.38 229 PHE A N 1
ATOM 1784 C CA . PHE A 1 229 ? 11.455 -7.581 2.656 1.00 98.38 229 PHE A CA 1
ATOM 1785 C C . PHE A 1 229 ? 10.390 -8.412 3.385 1.00 98.38 229 PHE A C 1
ATOM 1787 O O . PHE A 1 229 ? 9.644 -7.882 4.205 1.00 98.38 229 PHE A O 1
ATOM 1794 N N . THR A 1 230 ? 10.374 -9.730 3.182 1.00 98.56 230 THR A N 1
ATOM 1795 C CA . THR A 1 230 ? 9.476 -10.646 3.904 1.00 98.56 230 THR A CA 1
ATOM 1796 C C . THR A 1 230 ? 9.756 -10.632 5.407 1.00 98.56 230 THR A C 1
ATOM 1798 O O . THR A 1 230 ? 8.826 -10.551 6.209 1.00 98.56 230 THR A O 1
ATOM 1801 N N . ALA A 1 231 ? 11.029 -10.654 5.810 1.00 98.44 231 ALA A N 1
ATOM 1802 C CA . ALA A 1 231 ? 11.414 -10.546 7.213 1.00 98.44 231 ALA A CA 1
ATOM 1803 C C . ALA A 1 231 ? 10.962 -9.209 7.828 1.00 98.44 231 ALA A C 1
ATOM 1805 O O . ALA A 1 231 ? 10.430 -9.198 8.937 1.00 98.44 231 ALA A O 1
ATOM 1806 N N . LEU A 1 232 ? 11.098 -8.095 7.097 1.00 98.00 232 LEU A N 1
ATOM 1807 C CA . LEU A 1 232 ? 10.602 -6.780 7.517 1.00 98.00 232 LEU A CA 1
ATOM 1808 C C . LEU A 1 232 ? 9.083 -6.790 7.748 1.00 98.00 232 LEU A C 1
ATOM 1810 O O . LEU A 1 232 ? 8.619 -6.271 8.767 1.00 98.00 232 LEU A O 1
ATOM 1814 N N . VAL A 1 233 ? 8.318 -7.399 6.836 1.00 98.0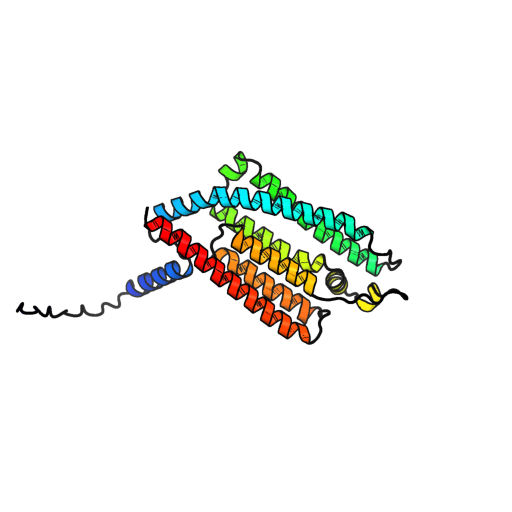6 233 VAL A N 1
ATOM 1815 C CA . VAL A 1 233 ? 6.858 -7.536 6.958 1.00 98.06 233 VAL A CA 1
ATOM 1816 C C . VAL A 1 233 ? 6.499 -8.357 8.199 1.00 98.06 233 VAL A C 1
ATOM 1818 O O . VAL A 1 233 ? 5.722 -7.896 9.029 1.00 98.06 233 VAL A O 1
ATOM 1821 N N . ILE A 1 234 ? 7.132 -9.517 8.403 1.00 98.00 234 ILE A N 1
ATOM 1822 C CA . ILE A 1 234 ? 6.888 -10.372 9.579 1.00 98.00 234 ILE A CA 1
ATOM 1823 C C . ILE A 1 234 ? 7.209 -9.631 10.885 1.00 98.00 234 ILE A C 1
ATOM 1825 O O . ILE A 1 234 ? 6.414 -9.656 11.826 1.00 98.00 234 ILE A O 1
ATOM 1829 N N . CYS A 1 235 ? 8.350 -8.941 10.957 1.00 98.12 235 CYS A N 1
ATOM 1830 C CA . CYS A 1 235 ? 8.718 -8.141 12.126 1.00 98.12 235 CYS A CA 1
ATOM 1831 C C . CYS A 1 235 ? 7.697 -7.024 12.396 1.00 98.12 235 CYS A C 1
ATOM 1833 O O . CYS A 1 235 ? 7.324 -6.793 13.549 1.00 98.12 235 CYS A O 1
ATOM 1835 N N . SER A 1 236 ? 7.195 -6.374 11.343 1.00 96.88 236 SER A N 1
ATOM 1836 C CA . SER A 1 236 ? 6.152 -5.345 11.445 1.00 96.88 236 SER A CA 1
ATOM 1837 C C . SER A 1 236 ? 4.832 -5.928 11.966 1.00 96.88 236 SER A C 1
ATOM 1839 O O . SER A 1 236 ? 4.218 -5.339 12.865 1.00 96.88 236 SER A O 1
ATOM 1841 N N . ALA A 1 237 ? 4.434 -7.112 11.487 1.00 96.69 237 ALA A N 1
ATOM 1842 C CA . ALA A 1 237 ? 3.266 -7.864 11.953 1.00 96.69 237 ALA A CA 1
ATOM 1843 C C . ALA A 1 237 ? 3.348 -8.193 13.447 1.00 96.69 237 ALA A C 1
ATOM 1845 O O . ALA A 1 237 ? 2.411 -7.931 14.209 1.00 96.69 237 ALA A O 1
ATOM 1846 N N . ILE A 1 238 ? 4.496 -8.714 13.893 1.00 97.19 238 ILE A N 1
ATOM 1847 C CA . ILE A 1 238 ? 4.753 -9.029 15.304 1.00 97.19 238 ILE A CA 1
ATOM 1848 C C . ILE A 1 238 ? 4.677 -7.758 16.158 1.00 97.19 238 ILE A C 1
ATOM 1850 O O . ILE A 1 238 ? 4.020 -7.756 17.205 1.00 97.19 238 ILE A O 1
ATOM 1854 N N . GLY A 1 239 ? 5.301 -6.667 15.704 1.00 96.94 239 GLY A N 1
ATOM 1855 C CA . GLY A 1 239 ? 5.261 -5.372 16.383 1.00 96.94 239 GLY A CA 1
ATOM 1856 C C . GLY A 1 239 ? 3.832 -4.857 16.562 1.00 96.94 239 GLY A C 1
ATOM 1857 O O . GLY A 1 239 ? 3.423 -4.528 17.677 1.00 96.94 239 GLY A O 1
ATOM 1858 N N . ARG A 1 240 ? 3.025 -4.878 15.495 1.00 96.56 240 ARG A N 1
ATOM 1859 C CA . ARG A 1 240 ? 1.614 -4.467 15.551 1.00 96.56 240 ARG A CA 1
ATOM 1860 C C . ARG A 1 240 ? 0.793 -5.337 16.488 1.00 96.56 240 ARG A C 1
ATOM 1862 O O . ARG A 1 240 ? 0.045 -4.798 17.304 1.00 96.56 240 ARG A O 1
ATOM 1869 N N . ARG A 1 241 ? 0.948 -6.662 16.410 1.00 96.56 241 ARG A N 1
ATOM 1870 C CA . ARG A 1 241 ? 0.259 -7.596 17.308 1.00 96.56 241 ARG A CA 1
ATOM 1871 C C . ARG A 1 241 ? 0.596 -7.302 18.770 1.00 96.56 241 ARG A C 1
ATOM 1873 O O . ARG A 1 241 ? -0.294 -7.315 19.613 1.00 96.56 241 ARG A O 1
ATOM 1880 N N . THR A 1 242 ? 1.857 -6.996 19.062 1.00 96.81 242 THR A N 1
ATOM 1881 C CA . THR A 1 242 ? 2.326 -6.663 20.416 1.00 96.81 242 THR A CA 1
ATOM 1882 C C . THR A 1 242 ? 1.708 -5.364 20.930 1.00 96.81 242 THR A C 1
ATOM 1884 O O . THR A 1 242 ? 1.203 -5.330 22.051 1.00 96.81 242 THR A O 1
ATOM 1887 N N . ILE A 1 243 ? 1.664 -4.320 20.097 1.00 96.44 243 ILE A N 1
ATOM 1888 C CA . ILE A 1 243 ? 1.003 -3.049 20.431 1.00 96.44 243 ILE A CA 1
ATOM 1889 C C . ILE A 1 243 ? -0.491 -3.270 20.710 1.00 96.44 243 ILE A C 1
ATOM 1891 O O . ILE A 1 243 ? -1.011 -2.750 21.696 1.00 96.44 243 ILE A O 1
ATOM 1895 N N . GLU A 1 244 ? -1.181 -4.057 19.879 1.00 95.69 244 GLU A N 1
ATOM 1896 C CA . GLU A 1 244 ? -2.604 -4.357 20.077 1.00 95.69 244 GLU A CA 1
ATOM 1897 C C . GLU A 1 244 ? -2.851 -5.126 21.386 1.00 95.69 244 GLU A C 1
ATOM 1899 O O . GLU A 1 244 ? -3.780 -4.786 22.120 1.00 95.69 244 GLU A O 1
ATOM 1904 N N . MET A 1 245 ? -2.014 -6.118 21.718 1.00 95.75 245 MET A N 1
ATOM 1905 C CA . MET A 1 245 ? -2.108 -6.840 22.996 1.00 95.75 245 MET A CA 1
ATOM 1906 C C . MET A 1 245 ? -2.003 -5.879 24.183 1.00 95.75 245 MET A C 1
ATOM 1908 O O . MET A 1 245 ? -2.879 -5.880 25.044 1.00 95.75 245 MET A O 1
ATOM 1912 N N . HIS A 1 246 ? -1.008 -4.990 24.181 1.00 96.56 246 HIS A N 1
ATOM 1913 C CA . HIS A 1 246 ? -0.817 -4.023 25.262 1.00 96.56 246 HIS A CA 1
ATOM 1914 C C . HIS A 1 246 ? -1.994 -3.035 25.396 1.00 96.56 246 HIS A C 1
ATOM 1916 O O . HIS A 1 246 ? -2.465 -2.736 26.497 1.00 96.56 246 HIS A O 1
ATOM 1922 N N . GLN A 1 247 ? -2.537 -2.562 24.268 1.00 94.94 247 GLN A N 1
ATOM 1923 C CA . GLN A 1 247 ? -3.736 -1.715 24.255 1.00 94.94 247 GLN A CA 1
ATOM 1924 C C . GLN A 1 247 ? -4.958 -2.429 24.844 1.00 94.94 247 GLN A C 1
ATOM 1926 O O . GLN A 1 247 ? -5.776 -1.805 25.514 1.00 94.94 247 GLN A O 1
ATOM 1931 N N . ARG A 1 248 ? -5.090 -3.737 24.614 1.00 94.81 248 ARG A N 1
ATOM 1932 C CA . ARG A 1 248 ? -6.203 -4.527 25.149 1.00 94.81 248 ARG A CA 1
ATOM 1933 C C . ARG A 1 248 ? -6.035 -4.849 26.632 1.00 94.81 248 ARG A C 1
ATOM 1935 O O . ARG A 1 248 ? -7.020 -4.800 27.362 1.00 94.81 248 ARG A O 1
ATOM 1942 N N . GLU A 1 249 ? -4.818 -5.136 27.083 1.00 95.38 249 GLU A N 1
ATOM 1943 C CA . GLU A 1 249 ? -4.504 -5.374 28.499 1.00 95.38 249 GLU A CA 1
ATOM 1944 C C . GLU A 1 249 ? -4.763 -4.132 29.359 1.00 95.38 249 GLU A C 1
ATOM 1946 O O . GLU A 1 249 ? -5.417 -4.227 30.395 1.00 95.38 249 GLU A O 1
ATOM 1951 N N . SER A 1 250 ? -4.326 -2.954 28.902 1.00 94.88 250 SER A N 1
ATOM 1952 C CA . SER A 1 250 ? -4.545 -1.688 29.625 1.00 94.88 250 SER A CA 1
ATOM 1953 C C . SER A 1 250 ? -6.026 -1.345 29.827 1.00 94.88 250 SER A C 1
ATOM 1955 O O . SER A 1 250 ? -6.383 -0.754 30.840 1.00 94.88 250 SER A O 1
ATOM 1957 N N . LEU A 1 251 ? -6.911 -1.768 28.920 1.00 93.25 251 LEU A N 1
ATOM 1958 C CA . LEU A 1 251 ? -8.358 -1.585 29.070 1.00 93.25 251 LEU A CA 1
ATOM 1959 C C . LEU A 1 251 ? -9.015 -2.558 30.049 1.00 93.25 251 LEU A C 1
ATOM 1961 O O . LEU A 1 251 ? -10.107 -2.269 30.518 1.00 93.25 251 LEU A O 1
ATOM 1965 N N . GLN A 1 252 ? -8.391 -3.700 30.351 1.00 91.38 252 GLN A N 1
ATOM 1966 C CA . GLN A 1 252 ? -8.912 -4.639 31.354 1.00 91.38 252 GLN A CA 1
ATOM 1967 C C . GLN A 1 252 ? -8.608 -4.197 32.789 1.00 91.38 252 GLN A C 1
ATOM 1969 O O . GLN A 1 252 ? -9.182 -4.745 33.726 1.00 91.38 252 GLN A O 1
ATOM 1974 N N . GLN A 1 253 ? -7.685 -3.248 32.961 1.00 91.00 253 GLN A N 1
ATOM 1975 C CA . GLN A 1 253 ? -7.304 -2.704 34.265 1.00 91.00 253 GLN A CA 1
ATOM 1976 C C . GLN A 1 253 ? -8.215 -1.556 34.731 1.00 91.00 253 GLN A C 1
ATOM 1978 O O . GLN A 1 253 ? -8.122 -1.163 35.893 1.00 91.00 253 GLN A O 1
ATOM 1983 N N . ILE A 1 254 ? -9.057 -1.023 33.838 1.00 81.38 254 ILE A N 1
ATOM 1984 C CA . ILE A 1 254 ? -10.022 0.060 34.092 1.00 81.38 254 ILE A CA 1
ATOM 1985 C C . ILE A 1 254 ? -11.381 -0.549 34.435 1.00 81.38 254 ILE A C 1
ATOM 1987 O O . ILE A 1 254 ? -11.993 -0.081 35.420 1.00 81.38 254 ILE A O 1
#

Sequence (254 aa):
MAQGQRRSFKHPLSSTGPGADTAMRELDIYRVTLRFRNARTEEYFVRSQKDRLVNNYFWLAVQLLLVSCSMLVIWPFAPPLDRPEANRTRLLGMVALGSVMLAAIVTLIATGKETISARLHPNVAEVAAVAVMMFLVPMVYLMDLYYASKCLGYDPGSTWANDRIVYKFSDTRCILAQSVLILASHLTLPLRWVVLAPQEVLSVLAYAGFAFVLGGPDGSDAWSTLLLFTALVICSAIGRRTIEMHQRESLQQI

Foldseek 3Di:
DDDDDDDDDDDPDDPPDVVVVVVVVVVVCCVVQVADPDPVLNVVLLVVQLLLQLVLLLVVLVVQLVVLVVCVVVVVVQPDDPDVLLVQLVVQLVVLSVVSNVLSVVSNVQSVDPVNSVPDDSVNSLLSSLVSLLSVLLSLQSNDSCLSSLVVVHHSQVNPDDPVDRDQDDCVSSLVVNLVSLCSCLPRHLHRLVSCVVSLVSNLVSLCCSCPVSNGRVHPCSVVVSVVSNVSSVVSSVVSNVVNNVSSVVSVVD

Radius of gyration: 24.77 Å; chains: 1; bounding box: 47×57×91 Å

pLDDT: mean 90.93, std 10.49, range [48.22, 98.62]